Protein AF-A0A9P4NTM2-F1 (afdb_monomer)

Mean predicted aligned error: 14.87 Å

Nearest PDB structures (foldseek):
  6nun-assembly1_A  TM=5.085E-01  e=3.520E+00  Bifidobacterium adolescentis
  3nja-assembly1_B  TM=4.496E-01  e=4.981E+00  Chromobacterium violaceum ATCC 12472
  7zhw-assembly1_B  TM=3.604E-01  e=8.882E+00  Leishmania donovani

Structure (mmCIF, N/CA/C/O backbone):
data_AF-A0A9P4NTM2-F1
#
_entry.id   AF-A0A9P4NTM2-F1
#
loop_
_atom_site.group_PDB
_atom_site.id
_atom_site.type_symbol
_atom_site.label_atom_id
_atom_site.label_alt_id
_atom_site.label_comp_id
_atom_site.label_asym_id
_atom_site.label_entity_id
_atom_site.label_seq_id
_atom_site.pdbx_PDB_ins_code
_atom_site.Cartn_x
_atom_site.Cartn_y
_atom_site.Cartn_z
_atom_site.occupancy
_atom_site.B_iso_or_equiv
_atom_site.auth_seq_id
_atom_site.auth_comp_id
_atom_site.auth_asym_id
_atom_site.auth_atom_id
_atom_site.pdbx_PDB_model_num
ATOM 1 N N . MET A 1 1 ? -12.831 -21.452 -68.556 1.00 37.12 1 MET A N 1
ATOM 2 C CA . MET A 1 1 ? -13.108 -20.058 -68.137 1.00 37.12 1 MET A CA 1
ATO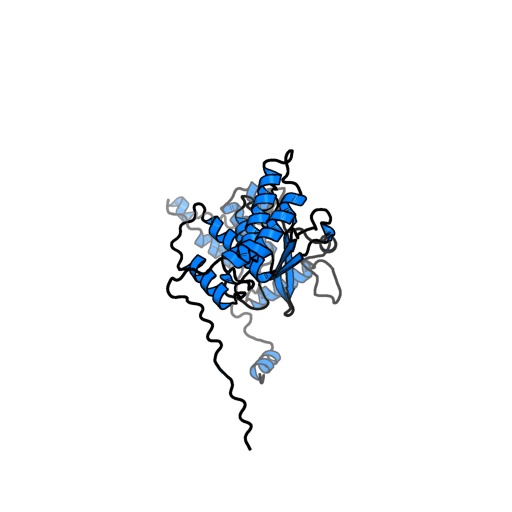M 3 C C . MET A 1 1 ? -13.396 -20.068 -66.639 1.00 37.12 1 MET A C 1
ATOM 5 O O . MET A 1 1 ? -14.519 -19.850 -66.214 1.00 37.12 1 MET A O 1
ATOM 9 N N . ASP A 1 2 ? -12.512 -20.632 -65.824 1.00 32.25 2 ASP A N 1
ATOM 10 C CA . ASP A 1 2 ? -11.169 -20.150 -65.443 1.00 32.25 2 ASP A CA 1
ATOM 11 C C . ASP A 1 2 ? -11.206 -18.846 -64.656 1.00 32.25 2 ASP A C 1
ATOM 13 O O . ASP A 1 2 ? -11.529 -17.784 -65.180 1.00 32.25 2 ASP A O 1
ATOM 17 N N . GLY A 1 3 ? -10.847 -18.976 -63.380 1.00 30.31 3 GLY A N 1
ATOM 18 C CA . GLY A 1 3 ? -10.701 -17.882 -62.431 1.00 30.31 3 GLY A CA 1
ATOM 19 C C . GLY A 1 3 ? -10.439 -18.339 -60.994 1.00 30.31 3 GLY A C 1
ATOM 20 O O . GLY A 1 3 ? -10.794 -17.617 -60.069 1.00 30.31 3 GLY A O 1
ATOM 21 N N . GLN A 1 4 ? -9.843 -19.521 -60.775 1.00 32.03 4 GLN A N 1
ATOM 22 C CA . GLN A 1 4 ? -9.215 -19.843 -59.491 1.00 32.03 4 GLN A CA 1
ATOM 23 C C . GLN A 1 4 ? -7.962 -18.969 -59.358 1.00 32.03 4 GLN A C 1
ATOM 25 O O . GLN A 1 4 ? -6.939 -19.236 -59.984 1.00 32.03 4 GLN A O 1
ATOM 30 N N . ARG A 1 5 ? -8.039 -17.900 -58.559 1.00 32.38 5 ARG A N 1
ATOM 31 C CA . ARG A 1 5 ? -6.838 -17.258 -58.018 1.00 32.38 5 ARG A CA 1
ATOM 32 C C . ARG A 1 5 ? -6.283 -18.186 -56.948 1.00 32.38 5 ARG A C 1
ATOM 34 O O . ARG A 1 5 ? -6.816 -18.238 -55.842 1.00 32.38 5 ARG A O 1
ATOM 41 N N . GLY A 1 6 ? -5.260 -18.947 -57.325 1.00 28.48 6 GLY A N 1
ATOM 42 C CA . GLY A 1 6 ? -4.394 -19.622 -56.375 1.00 28.48 6 GLY A CA 1
ATOM 43 C C . GLY A 1 6 ? -3.866 -18.601 -55.372 1.00 28.48 6 GLY A C 1
ATOM 44 O O . GLY A 1 6 ? -3.372 -17.540 -55.753 1.00 28.48 6 GLY A O 1
ATOM 45 N N . TYR A 1 7 ? -4.035 -18.914 -54.093 1.00 31.53 7 TYR A N 1
ATOM 46 C CA . TYR A 1 7 ? -3.114 -18.438 -53.078 1.00 31.53 7 TYR A CA 1
ATOM 47 C C . TYR A 1 7 ? -1.777 -19.097 -53.407 1.00 31.53 7 TYR A C 1
ATOM 49 O O . TYR A 1 7 ? -1.625 -20.305 -53.236 1.00 31.53 7 TYR A O 1
ATOM 57 N N . ASP A 1 8 ? -0.875 -18.315 -53.991 1.00 30.41 8 ASP A N 1
ATOM 58 C CA . ASP A 1 8 ? 0.522 -18.689 -54.149 1.00 30.41 8 ASP A CA 1
ATOM 59 C C . ASP A 1 8 ? 1.145 -18.595 -52.754 1.00 30.41 8 ASP A C 1
ATOM 61 O O . ASP A 1 8 ? 1.463 -17.516 -52.256 1.00 30.41 8 ASP A O 1
ATOM 65 N N . ASP A 1 9 ? 1.161 -19.732 -52.063 1.00 35.81 9 ASP A N 1
ATOM 66 C CA . ASP A 1 9 ? 1.718 -19.911 -50.723 1.00 35.81 9 ASP A CA 1
ATOM 67 C C . ASP A 1 9 ? 3.238 -20.122 -50.847 1.00 35.81 9 ASP A C 1
ATOM 69 O O . ASP A 1 9 ? 3.797 -21.137 -50.435 1.00 35.81 9 ASP A O 1
ATOM 73 N N . SER A 1 10 ? 3.904 -19.169 -51.507 1.00 34.50 10 SER A N 1
ATOM 74 C CA . SER A 1 10 ? 5.348 -19.165 -51.748 1.00 34.50 10 SER A CA 1
ATOM 75 C C . SER A 1 10 ? 6.014 -17.929 -51.137 1.00 34.50 10 SER A C 1
ATOM 77 O O . SER A 1 10 ? 6.814 -17.274 -51.787 1.00 34.50 10 SER A O 1
ATOM 79 N N . ASP A 1 11 ? 5.681 -17.610 -49.889 1.00 35.09 11 ASP A N 1
ATOM 80 C CA . ASP A 1 11 ? 6.508 -16.745 -49.033 1.00 35.09 11 ASP A CA 1
ATOM 81 C C . ASP A 1 11 ? 6.843 -17.516 -47.745 1.00 35.09 11 ASP A C 1
ATOM 83 O O . ASP A 1 11 ? 6.659 -17.058 -46.614 1.00 35.09 11 ASP A O 1
ATOM 87 N N . SER A 1 12 ? 7.349 -18.742 -47.909 1.00 37.62 12 SER A N 1
ATOM 88 C CA . SER A 1 12 ? 8.153 -19.393 -46.878 1.00 37.62 12 SER A CA 1
ATOM 89 C C . SER A 1 12 ? 9.555 -18.769 -46.873 1.00 37.62 12 SER A C 1
ATOM 91 O O . SER A 1 12 ? 10.541 -19.436 -47.173 1.00 37.62 12 SER A O 1
ATOM 93 N N . ASP A 1 13 ? 9.646 -17.484 -46.524 1.00 41.94 13 ASP A N 1
ATOM 94 C CA . ASP A 1 13 ? 10.912 -16.789 -46.253 1.00 41.94 13 ASP A CA 1
ATOM 95 C C . ASP A 1 13 ? 11.417 -17.176 -44.853 1.00 41.94 13 ASP A C 1
ATOM 97 O O . ASP A 1 13 ? 11.592 -16.352 -43.943 1.00 41.94 13 ASP A O 1
ATOM 101 N N . THR A 1 14 ? 11.644 -18.471 -44.652 1.00 41.69 14 THR A N 1
ATOM 102 C CA . THR A 1 14 ? 12.729 -18.904 -43.782 1.00 41.69 14 THR A CA 1
ATOM 103 C C . THR A 1 14 ? 14.012 -18.687 -44.572 1.00 41.69 14 THR A C 1
ATOM 105 O O . THR A 1 14 ? 14.518 -19.614 -45.195 1.00 41.69 14 THR A O 1
ATOM 108 N N . ASP A 1 15 ? 14.528 -17.453 -44.534 1.00 44.59 15 ASP A N 1
ATOM 109 C CA . ASP A 1 15 ? 15.931 -17.130 -44.838 1.00 44.59 15 ASP A CA 1
ATOM 110 C C . ASP A 1 15 ? 16.829 -17.776 -43.755 1.00 44.59 15 ASP A C 1
ATOM 112 O O . ASP A 1 15 ? 17.535 -17.103 -43.000 1.00 44.59 15 ASP A O 1
ATOM 116 N N . GLU A 1 16 ? 16.718 -19.091 -43.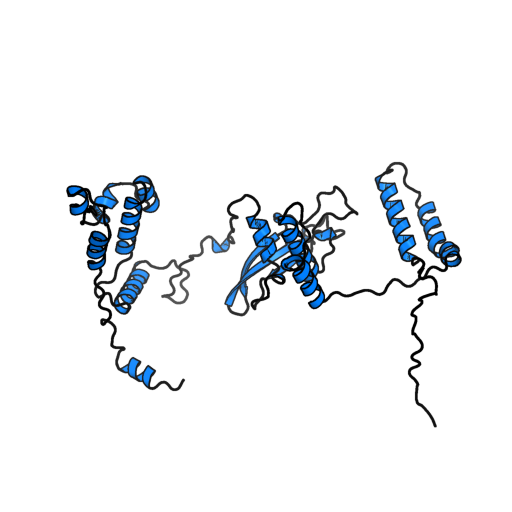586 1.00 43.44 16 GLU A N 1
ATOM 117 C CA . GLU A 1 16 ? 17.718 -19.912 -42.922 1.00 43.44 16 GLU A CA 1
ATOM 118 C C . GLU A 1 16 ? 18.721 -20.300 -44.008 1.00 43.44 16 GLU A C 1
ATOM 120 O O . GLU A 1 16 ? 18.702 -21.409 -44.533 1.00 43.44 16 GLU A O 1
ATOM 125 N N . ASP A 1 17 ? 19.568 -19.338 -44.390 1.00 44.34 17 ASP A N 1
ATOM 126 C CA . ASP A 1 17 ? 20.772 -19.631 -45.162 1.00 44.34 17 ASP A CA 1
ATOM 127 C C . ASP A 1 17 ? 21.596 -20.679 -44.391 1.00 44.34 17 ASP A C 1
ATOM 129 O O . ASP A 1 17 ? 21.759 -20.571 -43.169 1.00 44.34 17 ASP A O 1
ATOM 133 N N . GLU A 1 18 ? 22.118 -21.672 -45.117 1.00 47.62 18 GLU A N 1
ATOM 134 C CA . GLU A 1 18 ? 22.766 -22.918 -44.658 1.00 47.62 18 GLU A CA 1
ATOM 135 C C . GLU A 1 18 ? 23.964 -22.771 -43.683 1.00 47.62 18 GLU A C 1
ATOM 137 O O . GLU A 1 18 ? 24.541 -23.777 -43.286 1.00 47.62 18 GLU A O 1
ATOM 142 N N . ASP A 1 19 ? 24.288 -21.565 -43.204 1.00 50.28 19 ASP A N 1
ATOM 143 C CA . ASP A 1 19 ? 25.331 -21.289 -42.199 1.00 50.28 19 ASP A CA 1
ATOM 144 C C . ASP A 1 19 ? 24.844 -20.470 -40.976 1.00 50.28 19 ASP A C 1
ATOM 146 O O . ASP A 1 19 ? 25.643 -20.031 -40.144 1.00 50.28 19 ASP A O 1
ATOM 150 N N . GLY A 1 20 ? 23.533 -20.243 -40.814 1.00 56.50 20 GLY A N 1
ATOM 151 C CA . GLY A 1 20 ? 22.932 -19.708 -39.577 1.00 56.50 20 GLY A CA 1
ATOM 152 C C . GLY A 1 20 ? 23.310 -18.266 -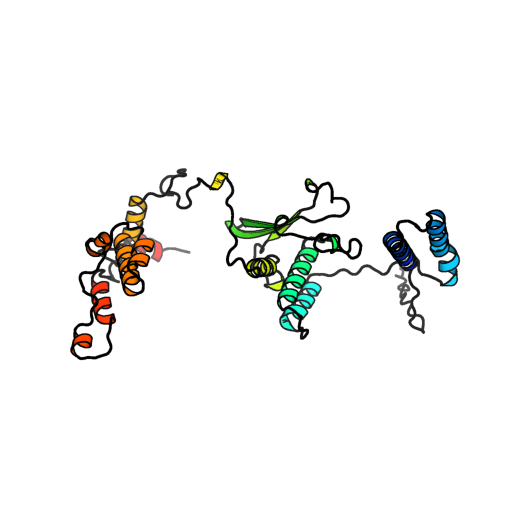39.189 1.00 56.50 20 GLY A C 1
ATOM 153 O O . GLY A 1 20 ? 22.894 -17.777 -38.130 1.00 56.50 20 GLY A O 1
ATOM 154 N N . TRP A 1 21 ? 24.082 -17.550 -40.013 1.00 60.38 21 TRP A N 1
ATOM 155 C CA . TRP A 1 21 ? 24.462 -16.160 -39.763 1.00 60.38 21 TRP A CA 1
ATOM 156 C C . TRP A 1 21 ? 23.504 -15.180 -40.444 1.00 60.38 21 TRP A C 1
ATOM 158 O O . TRP A 1 21 ? 23.556 -14.959 -41.647 1.00 60.38 21 TRP A O 1
ATOM 168 N N . ILE A 1 22 ? 22.664 -14.521 -39.640 1.00 68.94 22 ILE A N 1
ATOM 169 C CA . ILE A 1 22 ? 21.791 -13.437 -40.106 1.00 68.94 22 ILE A CA 1
ATOM 170 C C . ILE A 1 22 ? 22.504 -12.093 -39.870 1.00 68.94 22 ILE A C 1
ATOM 172 O O . ILE A 1 22 ? 22.664 -11.698 -38.703 1.00 68.94 22 ILE A O 1
ATOM 176 N N . PRO A 1 23 ? 22.902 -11.349 -40.922 1.00 75.75 23 PRO A N 1
ATOM 177 C CA . PRO A 1 23 ? 23.558 -10.056 -40.765 1.00 75.75 23 PRO A CA 1
ATOM 178 C C . PRO A 1 23 ? 22.656 -9.049 -40.025 1.00 75.75 23 PRO A C 1
ATOM 180 O O . PRO A 1 23 ? 21.424 -9.067 -40.157 1.00 75.75 23 PRO A O 1
ATOM 183 N N . PRO A 1 24 ? 23.233 -8.144 -39.211 1.00 84.44 24 PRO A N 1
ATOM 184 C CA . PRO A 1 24 ? 22.453 -7.152 -38.485 1.00 84.44 24 PRO A CA 1
ATOM 185 C C . PRO A 1 24 ? 21.720 -6.227 -39.461 1.00 84.44 24 PRO A C 1
ATOM 187 O O . PRO A 1 24 ? 22.272 -5.792 -40.467 1.00 84.44 24 PRO A O 1
ATOM 190 N N . CYS A 1 25 ? 20.474 -5.866 -39.141 1.00 90.25 25 CYS A N 1
ATOM 191 C CA . CYS A 1 25 ? 19.752 -4.890 -39.955 1.00 90.25 25 CYS A CA 1
ATOM 192 C C . CYS A 1 25 ? 20.422 -3.506 -39.890 1.00 90.25 25 CYS A C 1
ATOM 194 O O . CYS A 1 25 ? 21.018 -3.144 -38.870 1.00 90.25 25 CYS A O 1
ATOM 196 N N . VAL A 1 26 ? 20.255 -2.699 -40.943 1.00 92.31 26 VAL A N 1
ATOM 197 C CA . VAL A 1 26 ? 20.855 -1.350 -41.065 1.00 92.31 26 VAL A CA 1
ATOM 198 C C . VAL A 1 26 ? 20.594 -0.484 -39.830 1.00 92.31 26 VAL A C 1
ATOM 200 O O . VAL A 1 26 ? 21.470 0.212 -39.318 1.00 92.31 26 VAL A O 1
ATOM 203 N N . GLU A 1 27 ? 19.377 -0.570 -39.306 1.00 91.00 27 GLU A N 1
ATOM 204 C CA . GLU A 1 27 ? 18.923 0.194 -38.147 1.00 91.00 27 GLU A CA 1
ATOM 205 C C . GLU A 1 27 ? 19.597 -0.248 -36.843 1.00 91.00 27 GLU A C 1
ATOM 207 O O . GLU A 1 27 ? 19.802 0.572 -35.948 1.00 91.00 27 GLU A O 1
ATOM 212 N N . SER A 1 28 ? 19.981 -1.523 -36.733 1.00 90.25 28 SER A N 1
ATOM 213 C CA . SER A 1 28 ? 20.773 -2.015 -35.604 1.00 90.25 28 SER A CA 1
ATOM 214 C C . SER A 1 28 ? 22.148 -1.360 -35.606 1.00 90.25 28 SER A C 1
ATOM 216 O O . SER A 1 28 ? 22.546 -0.792 -34.592 1.00 90.25 28 SER A O 1
ATOM 218 N N . VAL A 1 29 ? 22.840 -1.363 -36.749 1.00 92.62 29 VAL A N 1
ATOM 219 C CA . VAL A 1 29 ? 24.167 -0.742 -36.886 1.00 92.62 29 VAL A CA 1
ATOM 220 C C . VAL A 1 29 ? 24.092 0.764 -36.629 1.00 92.62 29 VAL A C 1
ATOM 222 O O . VAL A 1 29 ? 24.888 1.303 -35.859 1.00 92.62 29 VAL A O 1
ATOM 225 N N . ARG A 1 30 ? 23.064 1.440 -37.159 1.00 93.56 30 ARG A N 1
ATOM 226 C CA . ARG A 1 30 ? 22.807 2.854 -36.849 1.00 93.56 30 ARG A CA 1
ATOM 227 C C . ARG A 1 30 ? 22.588 3.099 -35.355 1.00 93.56 30 ARG A C 1
ATOM 229 O O . ARG A 1 30 ? 23.083 4.089 -34.822 1.00 93.56 30 ARG A O 1
ATOM 236 N N . ASN A 1 31 ? 21.861 2.226 -34.661 1.00 91.06 31 ASN A N 1
ATOM 237 C CA . ASN A 1 31 ? 21.670 2.357 -33.217 1.00 91.06 31 ASN A CA 1
ATOM 238 C C . ASN A 1 31 ? 22.980 2.190 -32.441 1.00 91.06 31 ASN A C 1
ATOM 240 O O . ASN A 1 31 ? 23.196 2.928 -31.482 1.00 91.06 31 ASN A O 1
ATOM 244 N N . TYR A 1 32 ? 23.866 1.280 -32.855 1.00 92.62 32 TYR A N 1
ATOM 245 C CA . TYR A 1 32 ? 25.207 1.183 -32.272 1.00 92.62 32 TYR A CA 1
ATOM 246 C C . TYR A 1 32 ? 26.009 2.466 -32.491 1.00 92.62 32 TYR A C 1
ATOM 248 O O . TYR A 1 32 ? 26.608 2.958 -31.537 1.00 92.62 32 TYR A O 1
ATOM 256 N N . TRP A 1 33 ? 25.946 3.057 -33.689 1.00 95.25 33 TRP A N 1
ATOM 257 C CA . TRP A 1 33 ? 26.572 4.352 -33.957 1.00 95.25 33 TRP A CA 1
ATOM 258 C C . TRP A 1 33 ? 26.034 5.455 -33.035 1.00 95.25 33 TRP A C 1
ATOM 260 O O . TRP A 1 33 ? 26.816 6.134 -32.378 1.00 95.25 33 TRP A O 1
ATOM 270 N N . ASN A 1 34 ? 24.711 5.570 -32.889 1.00 91.50 34 ASN A N 1
ATOM 271 C CA . ASN A 1 34 ? 24.088 6.544 -31.983 1.00 91.50 34 ASN A CA 1
ATOM 272 C C . ASN A 1 34 ? 24.479 6.321 -30.511 1.00 91.50 34 ASN A C 1
ATOM 274 O O . ASN A 1 34 ? 24.689 7.272 -29.756 1.00 91.50 34 ASN A O 1
ATOM 278 N N . ASN A 1 35 ? 24.558 5.060 -30.079 1.00 89.31 35 ASN A N 1
ATOM 279 C CA . ASN A 1 35 ? 24.971 4.720 -28.721 1.00 89.31 35 ASN A CA 1
ATOM 280 C C . ASN A 1 35 ? 26.440 5.080 -28.486 1.00 89.31 35 ASN A C 1
ATOM 282 O O . ASN A 1 35 ? 26.761 5.622 -27.427 1.00 89.31 35 ASN A O 1
ATOM 286 N N . PHE A 1 36 ? 27.305 4.814 -29.469 1.00 93.06 36 PHE A N 1
ATOM 287 C CA . PHE A 1 36 ? 28.718 5.171 -29.435 1.00 93.06 36 PHE A CA 1
ATOM 288 C C . PHE A 1 36 ? 28.905 6.686 -29.370 1.00 93.06 36 PHE A C 1
ATOM 290 O O . PHE A 1 36 ? 29.547 7.165 -28.442 1.00 93.06 36 PHE A O 1
ATOM 297 N N . THR A 1 37 ? 28.299 7.455 -30.279 1.00 92.88 37 THR A N 1
ATOM 298 C CA . THR A 1 37 ? 28.436 8.922 -30.285 1.00 92.88 37 THR A CA 1
ATOM 299 C C . THR A 1 37 ? 27.869 9.544 -29.013 1.00 92.88 37 THR A C 1
ATOM 301 O O . THR A 1 37 ? 28.484 10.433 -28.428 1.00 92.88 37 THR A O 1
ATOM 304 N N . GLY A 1 38 ? 26.740 9.028 -28.518 1.00 87.44 38 GLY A N 1
ATOM 305 C CA . GLY A 1 38 ? 26.170 9.451 -27.243 1.00 87.44 38 GLY A CA 1
ATOM 306 C C . GLY A 1 38 ? 27.070 9.125 -26.047 1.00 87.44 38 GLY A C 1
ATOM 307 O O . GLY A 1 38 ? 27.163 9.926 -25.120 1.00 87.44 38 GLY A O 1
ATOM 308 N N . ALA A 1 39 ? 27.724 7.960 -26.036 1.00 86.94 39 ALA A N 1
ATOM 309 C CA . ALA A 1 39 ? 28.687 7.595 -24.997 1.00 86.94 39 ALA A CA 1
ATOM 310 C C . ALA A 1 39 ? 29.966 8.435 -25.076 1.00 86.94 39 ALA A C 1
ATOM 312 O O . ALA A 1 39 ? 30.421 8.918 -24.042 1.00 86.94 39 ALA A O 1
ATOM 313 N N . TRP A 1 40 ? 30.481 8.669 -26.284 1.00 91.88 40 TRP A N 1
ATOM 314 C CA . TRP A 1 40 ? 31.634 9.527 -26.534 1.00 91.88 40 TRP A CA 1
ATOM 315 C C . TRP A 1 40 ? 31.400 10.935 -26.000 1.00 91.88 40 TRP A C 1
ATOM 317 O O . TRP A 1 40 ? 32.205 11.429 -25.223 1.00 91.88 40 TRP A O 1
ATOM 327 N N . LEU A 1 41 ? 30.262 11.550 -26.337 1.00 89.75 41 LEU A N 1
ATOM 328 C CA . LEU A 1 41 ? 29.910 12.889 -25.863 1.00 89.75 41 LEU A CA 1
ATOM 329 C C . LEU A 1 41 ? 29.883 12.982 -24.329 1.00 89.75 41 LEU A C 1
ATOM 331 O O . LEU A 1 41 ? 30.269 14.001 -23.770 1.00 89.75 41 LEU A O 1
ATOM 335 N N . ARG A 1 42 ? 29.440 11.923 -23.638 1.00 85.75 42 ARG A N 1
ATOM 336 C CA . ARG A 1 42 ? 29.434 11.891 -22.166 1.00 85.75 42 ARG A CA 1
ATOM 337 C C . ARG A 1 42 ? 30.835 11.766 -21.568 1.00 85.75 42 ARG A C 1
ATOM 339 O O . ARG A 1 42 ? 31.060 12.302 -20.492 1.00 85.75 42 ARG A O 1
ATOM 346 N N . ALA A 1 43 ? 31.736 11.035 -22.222 1.00 88.75 43 ALA A N 1
ATOM 347 C CA . ALA A 1 43 ? 33.105 10.832 -21.747 1.00 88.75 43 ALA A CA 1
ATOM 348 C C . ALA A 1 43 ? 34.043 11.996 -22.117 1.00 88.75 43 ALA A C 1
ATOM 350 O O . ALA A 1 43 ? 34.963 12.302 -21.366 1.00 88.75 43 ALA A O 1
ATOM 351 N N . TYR A 1 44 ? 33.791 12.650 -23.252 1.00 91.88 44 TYR A N 1
ATOM 352 C CA . TYR A 1 44 ? 34.642 13.678 -23.852 1.00 91.88 44 TYR A CA 1
ATOM 353 C C . TYR A 1 44 ? 33.806 14.904 -24.239 1.00 91.88 44 TYR A C 1
ATOM 355 O O . TYR A 1 44 ? 33.713 15.265 -25.412 1.00 91.88 44 TYR A O 1
ATOM 363 N N . ALA A 1 45 ? 33.168 15.531 -23.248 1.00 86.25 45 ALA A N 1
ATOM 364 C CA . ALA A 1 45 ? 32.278 16.675 -23.468 1.00 86.25 45 ALA A CA 1
ATOM 365 C C . ALA A 1 45 ? 32.981 17.855 -24.167 1.00 86.25 45 ALA A C 1
ATOM 367 O O . ALA A 1 45 ? 32.370 18.516 -25.003 1.00 86.25 45 ALA A O 1
ATOM 368 N N . ASP A 1 46 ? 34.274 18.050 -23.889 1.00 92.62 46 ASP A N 1
ATOM 369 C CA . ASP A 1 46 ? 35.094 19.122 -24.469 1.00 92.62 46 ASP A CA 1
ATOM 370 C C . ASP A 1 46 ? 35.638 18.788 -25.869 1.00 92.62 46 ASP A C 1
ATOM 372 O O . ASP A 1 46 ? 36.205 19.648 -26.540 1.00 92.62 46 ASP A O 1
ATOM 376 N N . ASN A 1 47 ? 35.472 17.544 -26.332 1.00 92.75 47 ASN A N 1
ATOM 377 C CA . ASN A 1 47 ? 35.908 17.100 -27.656 1.00 92.75 47 ASN A CA 1
ATOM 378 C C . ASN A 1 47 ? 34.852 16.200 -28.331 1.00 92.75 47 ASN A C 1
ATOM 380 O O . ASN A 1 47 ? 35.065 14.992 -28.524 1.00 92.75 47 ASN A O 1
ATOM 384 N N . PRO A 1 48 ? 33.676 16.760 -28.666 1.00 92.38 48 PRO A N 1
ATOM 385 C CA . PRO A 1 48 ? 32.608 16.006 -29.297 1.00 92.38 48 PRO A CA 1
ATOM 386 C C . PRO A 1 48 ? 32.966 15.636 -30.741 1.00 92.38 48 PRO A C 1
ATOM 388 O O . PRO A 1 48 ? 33.559 16.418 -31.483 1.00 92.38 48 PRO A O 1
ATOM 391 N N . ILE A 1 49 ? 32.523 14.457 -31.186 1.00 93.62 49 ILE A N 1
ATOM 392 C CA . ILE A 1 49 ? 32.584 14.087 -32.607 1.00 93.62 49 ILE A CA 1
ATOM 393 C C . ILE A 1 49 ? 31.732 15.087 -33.390 1.00 93.62 49 ILE A C 1
ATOM 395 O O . ILE A 1 49 ? 30.542 15.239 -33.102 1.00 93.62 49 ILE A O 1
ATOM 399 N N . SER A 1 50 ? 32.318 15.747 -34.390 1.00 94.75 50 SER A N 1
ATOM 400 C CA . SER A 1 50 ? 31.618 16.773 -35.165 1.00 94.75 50 SER A CA 1
ATOM 401 C C . SER A 1 50 ? 30.370 16.216 -35.857 1.00 94.75 50 SER A C 1
ATOM 403 O O . SER A 1 50 ? 30.346 15.074 -36.326 1.00 94.75 50 SER A O 1
ATOM 405 N N . GLU A 1 51 ? 29.323 17.035 -35.966 1.00 93.06 51 GLU A N 1
ATOM 406 C CA . GLU A 1 51 ? 28.061 16.638 -36.607 1.00 93.06 51 GLU A CA 1
ATOM 407 C C . GLU A 1 51 ? 28.274 16.172 -38.057 1.00 93.06 51 GLU A C 1
ATOM 409 O O . GLU A 1 51 ? 27.639 15.222 -38.519 1.00 93.06 51 GLU A O 1
ATOM 414 N N . HIS A 1 52 ? 29.229 16.788 -38.759 1.00 95.50 52 HIS A N 1
ATOM 415 C CA . HIS A 1 52 ? 29.606 16.389 -40.110 1.00 95.50 52 HIS A CA 1
ATOM 416 C C . HIS A 1 52 ? 30.085 14.930 -40.168 1.00 95.50 52 HIS A C 1
ATOM 418 O O . HIS A 1 52 ? 29.615 14.170 -41.015 1.00 95.50 52 HIS A O 1
ATOM 424 N N . ILE A 1 53 ? 30.958 14.514 -39.242 1.00 94.88 53 ILE A N 1
ATOM 425 C CA . ILE A 1 53 ? 31.434 13.125 -39.149 1.00 94.88 53 ILE A CA 1
ATOM 426 C C . ILE A 1 53 ? 30.279 12.197 -38.768 1.00 94.88 53 ILE A C 1
ATOM 428 O O . ILE A 1 53 ? 30.096 11.160 -39.403 1.00 94.88 53 ILE A O 1
ATOM 432 N N . GLN A 1 54 ? 29.448 12.588 -37.796 1.00 94.44 54 GLN A N 1
ATOM 433 C CA . GLN A 1 54 ? 28.272 11.803 -37.401 1.00 94.44 54 GLN A CA 1
ATOM 434 C C . GLN A 1 54 ? 27.336 11.515 -38.574 1.00 94.44 54 GLN A C 1
ATOM 436 O O . GLN A 1 54 ? 26.884 10.376 -38.751 1.00 94.44 54 GLN A O 1
ATOM 441 N N . ARG A 1 55 ? 27.078 12.532 -39.401 1.00 95.25 55 ARG A N 1
ATOM 442 C CA . ARG A 1 55 ? 26.256 12.415 -40.603 1.00 95.25 55 ARG A CA 1
ATOM 443 C C . ARG A 1 55 ? 26.947 11.593 -41.686 1.00 95.25 55 ARG A C 1
ATOM 445 O O . ARG A 1 55 ? 26.286 10.751 -42.284 1.00 95.25 55 ARG A O 1
ATOM 452 N N . SER A 1 56 ? 28.245 11.796 -41.906 1.00 96.88 56 SER A N 1
ATOM 453 C CA . SER A 1 56 ? 29.027 11.042 -42.892 1.00 96.88 56 SER A CA 1
ATOM 454 C C . SER A 1 56 ? 29.015 9.539 -42.593 1.00 96.88 56 SER A C 1
ATOM 456 O O . SER A 1 56 ? 28.613 8.747 -43.442 1.00 96.88 56 SER A O 1
ATOM 458 N N . VAL A 1 57 ? 29.301 9.143 -41.347 1.00 96.50 57 VAL A N 1
ATOM 459 C CA . VAL A 1 57 ? 29.238 7.736 -40.909 1.00 96.50 57 VAL A CA 1
ATOM 460 C C . VAL A 1 57 ? 27.817 7.183 -41.025 1.00 96.50 57 VAL A C 1
ATOM 462 O O . VAL A 1 57 ? 27.624 6.052 -41.460 1.00 96.50 57 VAL A O 1
ATOM 465 N N . THR A 1 58 ? 26.794 7.986 -40.717 1.00 95.56 58 THR A N 1
ATOM 466 C CA . THR A 1 58 ? 25.397 7.571 -40.923 1.00 95.56 58 THR A CA 1
ATOM 467 C C . THR A 1 58 ? 25.115 7.269 -42.398 1.00 95.56 58 THR A C 1
ATOM 469 O O . THR A 1 58 ? 24.512 6.243 -42.698 1.00 95.56 58 THR A O 1
ATOM 472 N N . GLN A 1 59 ? 25.564 8.120 -43.326 1.00 96.44 59 GLN A N 1
ATOM 473 C CA . GLN A 1 59 ? 25.401 7.875 -44.764 1.00 96.44 59 GLN A CA 1
ATOM 474 C C . GLN A 1 59 ? 26.199 6.653 -45.230 1.00 96.44 59 GLN A C 1
ATOM 476 O O . GLN A 1 59 ? 25.683 5.862 -46.016 1.00 96.44 59 GLN A O 1
ATOM 481 N N . PHE A 1 60 ? 27.402 6.442 -44.689 1.00 96.44 60 PHE A N 1
ATOM 482 C CA . PHE A 1 60 ? 28.192 5.238 -44.944 1.00 96.44 60 PHE A CA 1
ATOM 483 C C . PHE A 1 60 ? 27.442 3.956 -44.534 1.00 96.44 60 PHE A C 1
ATOM 485 O O . PHE A 1 60 ? 27.393 2.999 -45.305 1.00 96.44 60 PHE A O 1
ATOM 492 N N . ILE A 1 61 ? 26.781 3.970 -43.368 1.00 95.50 61 ILE A N 1
ATOM 493 C CA . ILE A 1 61 ? 25.960 2.855 -42.864 1.00 95.50 61 ILE A CA 1
ATOM 494 C C . ILE A 1 61 ? 24.775 2.554 -43.795 1.00 95.50 61 ILE A C 1
ATOM 496 O O . ILE A 1 61 ? 24.478 1.387 -44.043 1.00 95.50 61 ILE A O 1
ATOM 500 N N . TYR A 1 62 ? 24.082 3.579 -44.310 1.00 94.88 62 TYR A N 1
ATOM 501 C CA . TYR A 1 62 ? 22.937 3.378 -45.213 1.00 94.88 62 TYR A CA 1
ATOM 502 C C . TYR A 1 62 ? 23.329 3.043 -46.656 1.00 94.88 62 TYR A C 1
ATOM 504 O O . TYR A 1 62 ? 22.529 2.422 -47.362 1.00 94.88 62 TYR A O 1
ATOM 512 N N . GLY A 1 63 ? 24.511 3.467 -47.100 1.00 94.19 63 GLY A N 1
ATOM 513 C CA . GLY A 1 63 ? 25.025 3.244 -48.448 1.00 94.19 63 GLY A CA 1
ATOM 514 C C . GLY A 1 63 ? 26.017 2.077 -48.490 1.00 94.19 63 GLY A C 1
ATOM 515 O O . GLY A 1 63 ? 25.565 0.938 -48.359 1.00 94.19 63 GLY A O 1
ATOM 516 N N . PRO A 1 64 ? 27.333 2.342 -48.638 1.00 95.62 64 PRO A N 1
ATOM 517 C CA . PRO A 1 64 ? 28.343 1.317 -48.911 1.00 95.62 64 PRO A CA 1
ATOM 518 C C . PRO A 1 64 ? 28.315 0.119 -47.959 1.00 95.62 64 PRO A C 1
ATOM 520 O O . PRO A 1 64 ? 28.298 -1.017 -48.417 1.00 95.62 64 PRO A O 1
ATOM 523 N N . LEU A 1 65 ? 28.231 0.357 -46.645 1.00 93.50 65 LEU A N 1
ATOM 524 C CA . LEU A 1 65 ? 28.292 -0.719 -45.652 1.00 93.50 65 LEU A CA 1
ATOM 525 C C . LEU A 1 65 ? 27.086 -1.661 -45.734 1.00 93.50 65 LEU A C 1
ATOM 527 O O . LEU A 1 65 ? 27.216 -2.870 -45.552 1.00 93.50 65 LEU A O 1
ATOM 531 N N . LYS A 1 66 ? 25.897 -1.105 -46.005 1.00 93.25 66 LYS A N 1
ATOM 532 C CA . LYS A 1 66 ? 24.679 -1.896 -46.215 1.00 93.25 66 LYS A CA 1
ATOM 533 C C . LYS A 1 66 ? 24.850 -2.837 -47.400 1.00 93.25 66 LYS A C 1
ATOM 535 O O . LYS A 1 66 ? 24.437 -3.989 -47.300 1.00 93.25 66 LYS A O 1
ATOM 540 N N . ASP A 1 67 ? 25.396 -2.327 -48.499 1.00 92.38 67 ASP A N 1
ATOM 541 C CA . ASP A 1 67 ? 25.503 -3.065 -49.754 1.00 92.38 67 ASP A CA 1
ATOM 542 C C . ASP A 1 67 ? 26.600 -4.140 -49.666 1.00 92.38 67 ASP A C 1
ATOM 544 O O . ASP A 1 67 ? 26.372 -5.276 -50.074 1.00 92.38 67 ASP A O 1
ATOM 548 N N . GLU A 1 68 ? 27.738 -3.821 -49.040 1.00 92.94 68 GLU A N 1
ATOM 549 C CA . GLU A 1 68 ? 28.856 -4.746 -48.812 1.00 92.94 68 GLU A CA 1
ATOM 550 C C . GLU A 1 68 ? 28.468 -5.929 -47.911 1.00 92.94 68 GLU A C 1
ATOM 552 O O . GLU A 1 68 ? 28.715 -7.083 -48.254 1.00 92.94 68 GLU A O 1
ATOM 557 N N . LEU A 1 69 ? 27.805 -5.658 -46.780 1.00 90.56 69 LEU A N 1
ATOM 558 C CA . LEU A 1 69 ? 27.407 -6.687 -45.810 1.00 90.56 69 LEU A CA 1
ATOM 559 C C . LEU A 1 69 ? 26.018 -7.284 -46.081 1.00 90.56 69 LEU A C 1
ATOM 561 O O . LEU A 1 69 ? 25.504 -8.029 -45.246 1.00 90.56 69 LEU A O 1
ATOM 565 N N . LYS A 1 70 ? 25.385 -6.920 -47.206 1.00 89.94 70 LYS A N 1
ATOM 566 C CA . LYS A 1 70 ? 24.022 -7.339 -47.582 1.00 89.94 70 LYS A CA 1
ATOM 567 C C . LYS A 1 70 ? 23.015 -7.171 -46.433 1.00 89.94 70 LYS A C 1
ATOM 569 O O . LYS A 1 70 ? 22.185 -8.037 -46.166 1.00 89.94 70 LYS A O 1
ATOM 574 N N . MET A 1 71 ? 23.095 -6.048 -45.716 1.00 90.06 71 MET A N 1
ATOM 575 C CA . MET A 1 71 ? 22.317 -5.858 -44.492 1.00 90.06 71 MET A CA 1
ATOM 576 C C . MET A 1 71 ? 20.819 -5.706 -44.796 1.00 90.06 71 MET A C 1
ATOM 578 O O . MET A 1 71 ? 20.432 -4.844 -45.598 1.00 90.06 71 MET A O 1
ATOM 582 N N . PRO A 1 72 ? 19.936 -6.434 -44.092 1.00 88.69 72 PRO A N 1
ATOM 583 C CA . PRO A 1 72 ? 18.504 -6.296 -44.293 1.00 88.69 72 PRO A CA 1
ATOM 584 C C . PRO A 1 72 ? 18.015 -4.911 -43.847 1.00 88.69 72 PRO A C 1
ATOM 586 O O . PRO A 1 72 ? 18.416 -4.371 -42.810 1.00 88.69 72 PRO A O 1
ATOM 589 N N . LYS A 1 73 ? 17.088 -4.332 -44.619 1.00 84.44 73 LYS A N 1
ATOM 590 C CA . LYS A 1 73 ? 16.376 -3.094 -44.242 1.00 84.44 73 LYS A CA 1
ATOM 591 C C . LYS A 1 73 ? 15.245 -3.363 -43.246 1.00 84.44 73 LYS A C 1
ATOM 593 O O . LYS A 1 73 ? 14.885 -2.484 -42.463 1.00 84.44 73 LYS A O 1
ATOM 598 N N . ARG A 1 74 ? 14.675 -4.574 -43.281 1.00 83.06 74 ARG A N 1
ATOM 599 C CA . ARG A 1 74 ? 13.556 -4.971 -42.423 1.00 83.06 74 ARG A CA 1
ATOM 600 C C . ARG A 1 74 ? 14.016 -5.148 -40.975 1.00 83.06 74 ARG A C 1
ATOM 602 O O . ARG A 1 74 ? 15.017 -5.803 -40.696 1.00 83.06 74 ARG A O 1
ATOM 609 N N . LYS A 1 75 ? 13.271 -4.553 -40.041 1.00 79.19 75 LYS A N 1
ATOM 610 C CA . LYS A 1 75 ? 13.438 -4.808 -38.603 1.00 79.19 75 LYS A CA 1
ATOM 611 C C . LYS A 1 75 ? 12.840 -6.176 -38.273 1.00 79.19 75 LYS A C 1
ATOM 613 O O . LYS A 1 75 ? 11.902 -6.614 -38.932 1.00 79.19 75 LYS A O 1
ATOM 618 N N . ARG A 1 76 ? 13.341 -6.819 -37.214 1.00 79.44 76 ARG A N 1
ATOM 619 C CA . ARG A 1 76 ? 12.719 -8.039 -36.675 1.00 79.44 76 ARG A CA 1
ATOM 620 C C . ARG A 1 76 ? 11.244 -7.784 -36.358 1.00 79.44 76 ARG A C 1
ATOM 622 O O . ARG A 1 76 ? 10.904 -6.726 -35.819 1.00 79.44 76 ARG A O 1
ATOM 629 N N . ALA A 1 77 ? 10.402 -8.773 -36.653 1.00 81.94 77 ALA A N 1
ATOM 630 C CA . ALA A 1 77 ? 8.982 -8.721 -36.342 1.00 81.94 77 ALA A CA 1
ATOM 631 C C . ALA A 1 77 ? 8.761 -8.444 -34.846 1.00 81.94 77 ALA A C 1
ATOM 633 O O . ALA A 1 77 ? 9.464 -8.970 -33.973 1.00 81.94 77 ALA A O 1
ATOM 634 N N . ARG A 1 78 ? 7.786 -7.581 -34.545 1.00 85.50 78 ARG A N 1
ATOM 635 C CA . ARG A 1 78 ? 7.428 -7.260 -33.164 1.00 85.50 78 ARG A CA 1
ATOM 636 C C . ARG A 1 78 ? 6.798 -8.493 -32.517 1.00 85.50 78 ARG A C 1
ATOM 638 O O . ARG A 1 78 ? 5.927 -9.126 -33.097 1.00 85.50 78 ARG A O 1
ATOM 645 N N . ARG A 1 79 ? 7.221 -8.799 -31.291 1.00 89.25 79 ARG A N 1
ATOM 646 C CA . ARG A 1 79 ? 6.611 -9.835 -30.452 1.00 89.25 79 ARG A CA 1
ATOM 647 C C . ARG A 1 79 ? 5.659 -9.183 -29.456 1.00 89.25 79 ARG A C 1
ATOM 649 O O . ARG A 1 79 ? 5.963 -8.105 -28.943 1.00 89.25 79 ARG A O 1
ATOM 656 N N . TYR A 1 80 ? 4.545 -9.849 -29.180 1.00 88.12 80 TYR A N 1
ATOM 657 C CA . TYR A 1 80 ? 3.502 -9.363 -28.282 1.00 88.12 80 TYR A CA 1
ATOM 658 C C . TYR A 1 80 ? 3.321 -10.356 -27.140 1.00 88.12 80 TYR A C 1
ATOM 660 O O . TYR A 1 80 ? 3.033 -11.528 -27.372 1.00 88.12 80 TYR A O 1
ATOM 668 N N . ALA A 1 81 ? 3.523 -9.887 -25.910 1.00 90.12 81 ALA A N 1
ATOM 669 C CA . ALA A 1 81 ? 3.223 -10.665 -24.718 1.00 90.12 81 ALA A CA 1
ATOM 670 C C . ALA A 1 81 ? 1.734 -10.536 -24.376 1.00 90.12 81 ALA A C 1
ATOM 672 O O . ALA A 1 81 ? 1.140 -9.472 -24.547 1.00 90.12 81 ALA A O 1
ATOM 673 N N . ASN A 1 82 ? 1.142 -11.613 -23.868 1.00 90.38 82 ASN A N 1
ATOM 674 C CA . ASN A 1 82 ? -0.246 -11.660 -23.426 1.00 90.38 82 ASN A CA 1
ATOM 675 C C . ASN A 1 82 ? -0.357 -12.188 -21.982 1.00 90.38 82 ASN A C 1
ATOM 677 O O . ASN A 1 82 ? 0.640 -12.437 -21.297 1.00 90.38 82 ASN A O 1
ATOM 681 N N . ARG A 1 83 ? -1.595 -12.382 -21.512 1.00 91.62 83 ARG A N 1
ATOM 682 C CA . ARG A 1 83 ? -1.891 -12.872 -20.157 1.00 91.62 83 ARG A CA 1
ATOM 683 C C . ARG A 1 83 ? -1.233 -14.220 -19.833 1.00 91.62 83 ARG A C 1
ATOM 685 O O . ARG A 1 83 ? -0.806 -14.413 -18.696 1.00 91.62 83 ARG A O 1
ATOM 692 N N . ASN A 1 84 ? -1.124 -15.136 -20.796 1.00 94.31 84 ASN A N 1
ATOM 693 C CA . ASN A 1 84 ? -0.490 -16.439 -20.571 1.00 94.31 84 ASN A CA 1
ATOM 694 C C . ASN A 1 84 ? 1.011 -16.271 -20.330 1.00 94.31 84 ASN A C 1
ATOM 696 O O . ASN A 1 84 ? 1.561 -16.903 -19.432 1.00 94.31 84 ASN A O 1
ATOM 700 N N . ASN A 1 85 ? 1.669 -15.359 -21.053 1.00 95.06 85 ASN A N 1
ATOM 701 C CA . ASN A 1 85 ? 3.075 -15.049 -20.796 1.00 95.06 85 ASN A CA 1
ATOM 702 C C . ASN A 1 85 ? 3.273 -14.481 -19.384 1.00 95.06 85 ASN A C 1
ATOM 704 O O . ASN A 1 85 ? 4.182 -14.920 -18.685 1.00 95.06 85 ASN A O 1
ATOM 708 N N . LEU A 1 86 ? 2.391 -13.577 -18.934 1.00 93.75 86 LEU A N 1
ATOM 709 C CA . LEU A 1 86 ? 2.433 -13.053 -17.564 1.00 93.75 86 LEU A CA 1
ATOM 710 C C . LEU A 1 86 ? 2.255 -14.167 -16.521 1.00 93.75 86 LEU A C 1
ATOM 712 O O . LEU A 1 86 ? 2.969 -14.189 -15.522 1.00 93.75 86 LEU A O 1
ATOM 716 N N . TYR A 1 87 ? 1.345 -15.117 -16.762 1.00 94.44 87 TYR A N 1
ATOM 717 C CA . TYR A 1 87 ? 1.183 -16.296 -15.907 1.00 94.44 87 TYR A CA 1
ATOM 718 C C . TYR A 1 87 ? 2.451 -17.156 -15.852 1.00 94.44 87 TYR A C 1
ATOM 720 O O . TYR A 1 87 ? 2.866 -17.552 -14.765 1.00 94.44 87 TYR A O 1
ATOM 728 N N . HIS A 1 88 ? 3.088 -17.435 -16.991 1.00 95.38 88 HIS A N 1
ATOM 729 C CA . HIS A 1 88 ? 4.321 -18.224 -17.012 1.00 95.38 88 HIS A CA 1
ATOM 730 C C . HIS A 1 88 ? 5.461 -17.523 -16.266 1.00 95.38 88 HIS A C 1
ATOM 732 O O . HIS A 1 88 ? 6.158 -18.178 -15.495 1.00 95.38 88 HIS A O 1
ATOM 738 N N . PHE A 1 89 ? 5.593 -16.202 -16.421 1.00 94.19 89 PHE A N 1
ATOM 739 C CA . PHE A 1 89 ? 6.549 -15.398 -15.656 1.00 94.19 89 PHE A CA 1
ATOM 740 C C . PHE A 1 89 ? 6.258 -15.444 -14.154 1.00 94.19 89 PHE A C 1
ATOM 742 O O . PHE A 1 89 ? 7.162 -15.710 -13.368 1.00 94.19 89 PHE A O 1
ATOM 749 N N . ALA A 1 90 ? 4.994 -15.268 -13.757 1.00 93.81 90 ALA A N 1
ATOM 750 C CA . ALA A 1 90 ? 4.582 -15.374 -12.361 1.00 93.81 90 ALA A CA 1
ATOM 751 C C . ALA A 1 90 ? 4.897 -16.758 -11.780 1.00 93.81 90 ALA A C 1
ATOM 753 O O . ALA A 1 90 ? 5.458 -16.871 -10.694 1.00 93.81 90 ALA A O 1
ATOM 754 N N . ARG A 1 91 ? 4.542 -17.826 -12.505 1.00 94.62 91 ARG A N 1
ATOM 755 C CA . ARG A 1 91 ? 4.783 -19.210 -12.084 1.00 94.62 91 ARG A CA 1
ATOM 756 C C . ARG A 1 91 ? 6.273 -19.495 -11.956 1.00 94.62 91 ARG A C 1
ATOM 758 O O . ARG A 1 91 ? 6.651 -20.175 -11.008 1.00 94.62 91 ARG A O 1
ATOM 765 N N . GLN A 1 92 ? 7.095 -19.001 -12.882 1.00 94.50 92 GLN A N 1
ATOM 766 C CA . GLN A 1 92 ? 8.541 -19.107 -12.754 1.00 94.50 92 GLN A CA 1
ATOM 767 C C . GLN A 1 92 ? 8.968 -18.416 -11.459 1.00 94.50 92 GLN A C 1
ATOM 769 O O . GLN A 1 92 ? 9.315 -19.108 -10.509 1.00 94.50 92 GLN A O 1
ATOM 774 N N . LEU A 1 93 ? 8.794 -17.096 -11.369 1.00 91.44 93 LEU A N 1
ATOM 775 C CA . LEU A 1 93 ? 9.291 -16.269 -10.268 1.00 91.44 93 LEU A CA 1
ATOM 776 C C . LEU A 1 93 ? 8.845 -16.746 -8.874 1.00 91.44 93 LEU A C 1
ATOM 778 O O . LEU A 1 93 ? 9.629 -16.737 -7.927 1.00 91.44 93 LEU A O 1
ATOM 782 N N . TRP A 1 94 ? 7.580 -17.150 -8.734 1.00 89.94 94 TRP A N 1
ATOM 783 C CA . TRP A 1 94 ? 6.982 -17.439 -7.427 1.00 89.94 94 TRP A CA 1
ATOM 784 C C . TRP A 1 94 ? 6.952 -18.916 -7.044 1.00 89.94 94 TRP A C 1
ATOM 786 O O . TRP A 1 94 ? 6.830 -19.210 -5.859 1.00 89.94 94 TRP A O 1
ATOM 796 N N . LYS A 1 95 ? 7.015 -19.846 -8.005 1.00 90.19 95 LYS A N 1
ATOM 797 C CA . LYS A 1 95 ? 6.789 -21.276 -7.730 1.00 90.19 95 LYS A CA 1
ATOM 798 C C . LYS A 1 95 ? 7.927 -22.189 -8.169 1.00 90.19 95 LYS A C 1
ATOM 800 O O . LYS A 1 95 ? 8.154 -23.197 -7.510 1.00 90.19 95 LYS A O 1
ATOM 805 N N . VAL A 1 96 ? 8.564 -21.908 -9.302 1.00 92.62 96 VAL A N 1
ATOM 806 C CA . VAL A 1 96 ? 9.506 -22.851 -9.937 1.00 92.62 96 VAL A CA 1
ATOM 807 C C . VAL A 1 96 ? 10.948 -22.368 -9.854 1.00 92.62 96 VAL A C 1
ATOM 809 O O . VAL A 1 96 ? 11.867 -23.177 -9.927 1.00 92.62 96 VAL A O 1
ATOM 812 N N . ASP A 1 97 ? 11.154 -21.062 -9.717 1.00 91.00 97 ASP A N 1
ATOM 813 C CA . ASP A 1 97 ? 12.477 -20.473 -9.793 1.00 91.00 97 ASP A CA 1
ATOM 814 C C . ASP A 1 97 ? 13.327 -20.819 -8.570 1.00 91.00 97 ASP A C 1
ATOM 816 O O . ASP A 1 97 ? 13.006 -20.455 -7.435 1.00 91.00 97 ASP A O 1
ATOM 820 N N . TRP A 1 98 ? 14.424 -21.523 -8.840 1.00 88.94 98 TRP A N 1
ATOM 821 C CA . TRP A 1 98 ? 15.439 -21.917 -7.867 1.00 88.94 98 TRP A CA 1
ATOM 822 C C . TRP A 1 98 ? 16.466 -20.807 -7.629 1.00 88.94 98 TRP A C 1
ATOM 824 O O . TRP A 1 98 ? 17.296 -20.932 -6.734 1.00 88.94 98 TRP A O 1
ATOM 834 N N . PHE A 1 99 ? 16.433 -19.730 -8.422 1.00 89.12 99 PHE A N 1
ATOM 835 C CA . PHE A 1 99 ? 17.388 -18.638 -8.302 1.00 89.12 99 PHE A CA 1
ATOM 836 C C . PHE A 1 99 ?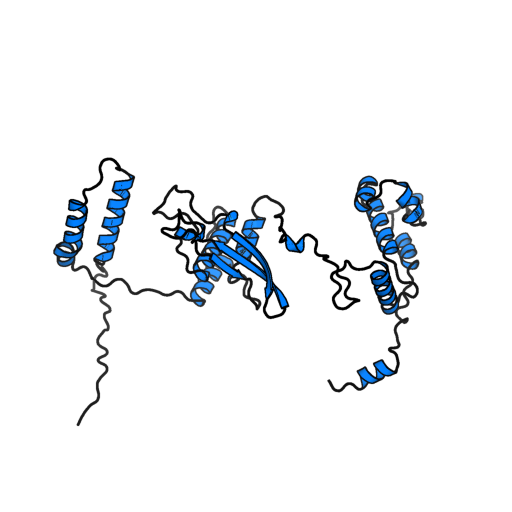 17.232 -17.890 -6.970 1.00 89.12 99 PHE A C 1
ATOM 838 O O . PHE A 1 99 ? 16.184 -17.302 -6.666 1.00 89.12 99 PHE A O 1
ATOM 845 N N . GLU A 1 100 ? 18.306 -17.878 -6.186 1.00 86.88 100 GLU A N 1
ATOM 846 C CA . GLU A 1 100 ? 18.385 -17.155 -4.924 1.00 86.88 100 GLU A CA 1
ATOM 847 C C . GLU A 1 100 ? 18.905 -15.735 -5.149 1.00 86.88 100 GLU A C 1
ATOM 849 O O . GLU A 1 100 ? 20.045 -15.501 -5.553 1.00 86.88 100 GLU A O 1
ATOM 854 N N . TYR A 1 101 ? 18.049 -14.760 -4.864 1.00 87.38 101 TYR A N 1
ATOM 855 C CA . TYR A 1 101 ? 18.430 -13.357 -4.893 1.00 87.38 101 TYR A CA 1
ATOM 856 C C . TYR A 1 101 ? 19.266 -13.015 -3.658 1.00 87.38 101 TYR A C 1
ATOM 858 O O . TYR A 1 101 ? 18.915 -13.407 -2.548 1.00 87.38 101 TYR A O 1
ATOM 866 N N . SER A 1 102 ? 20.292 -12.170 -3.819 1.00 91.25 102 SER A N 1
ATOM 867 C CA . SER A 1 102 ? 21.094 -11.667 -2.689 1.00 91.25 102 SER A CA 1
ATOM 868 C C . SER A 1 102 ? 20.252 -10.966 -1.614 1.00 91.25 102 SER A C 1
ATOM 870 O O . SER A 1 102 ? 20.641 -10.917 -0.453 1.00 91.25 102 SER A O 1
ATOM 872 N N . SER A 1 103 ? 19.093 -10.420 -1.998 1.00 88.81 103 SER A N 1
ATOM 873 C CA . SER A 1 103 ? 18.055 -9.957 -1.080 1.00 88.81 103 SER A CA 1
ATOM 874 C C . SER A 1 103 ? 16.708 -10.559 -1.490 1.00 88.81 103 SER A C 1
ATOM 876 O O . SER A 1 103 ? 16.277 -10.333 -2.625 1.00 88.81 103 SER A O 1
ATOM 878 N N . PRO A 1 104 ? 15.990 -11.260 -0.591 1.00 81.62 104 PRO A N 1
ATOM 879 C CA . PRO A 1 104 ? 14.661 -11.799 -0.892 1.00 81.62 104 PRO A CA 1
ATOM 880 C C . PRO A 1 104 ? 13.657 -10.732 -1.360 1.00 81.62 104 PRO A C 1
ATOM 882 O O . PRO A 1 104 ? 12.777 -11.015 -2.172 1.00 81.62 104 PRO A O 1
ATOM 885 N N . GLY A 1 105 ? 13.819 -9.483 -0.903 1.00 87.56 105 GLY A N 1
ATOM 886 C CA . GLY A 1 105 ? 12.975 -8.354 -1.303 1.00 87.56 105 GLY A CA 1
ATOM 887 C C . GLY A 1 105 ? 13.085 -7.989 -2.787 1.00 87.56 105 GLY A C 1
ATOM 888 O O . GLY A 1 105 ? 12.130 -7.452 -3.348 1.00 87.56 105 GLY A O 1
ATOM 889 N N . THR A 1 106 ? 14.195 -8.328 -3.453 1.00 90.31 106 THR A N 1
ATOM 890 C CA . THR A 1 106 ? 14.378 -8.069 -4.890 1.00 90.31 106 THR A CA 1
ATOM 891 C C . THR A 1 106 ? 13.303 -8.758 -5.722 1.00 90.31 106 THR A C 1
ATOM 893 O O . THR A 1 106 ? 12.742 -8.141 -6.618 1.00 90.31 106 THR A O 1
ATOM 896 N N . ARG A 1 107 ? 12.919 -9.989 -5.362 1.00 91.25 107 ARG A N 1
ATOM 897 C CA . ARG A 1 107 ? 11.860 -10.730 -6.060 1.00 91.25 107 ARG A CA 1
ATOM 898 C C . ARG A 1 107 ? 10.513 -9.992 -6.023 1.00 91.25 107 ARG A C 1
ATOM 900 O O . ARG A 1 107 ? 9.795 -9.949 -7.020 1.00 91.25 107 ARG A O 1
ATOM 907 N N . VAL A 1 108 ? 10.186 -9.374 -4.884 1.00 92.19 108 VAL A N 1
ATOM 908 C CA . VAL A 1 108 ? 8.965 -8.567 -4.705 1.00 92.19 108 VAL A CA 1
ATOM 909 C C . VAL A 1 108 ? 9.038 -7.281 -5.531 1.00 92.19 108 VAL A C 1
ATOM 911 O O . VAL A 1 108 ? 8.069 -6.937 -6.208 1.00 92.19 108 VAL A O 1
ATOM 914 N N . LEU A 1 109 ? 10.184 -6.594 -5.512 1.00 93.25 109 LEU A N 1
ATOM 915 C CA . LEU A 1 109 ? 10.422 -5.370 -6.286 1.00 93.25 109 LEU A CA 1
ATOM 916 C C . LEU A 1 109 ? 10.344 -5.621 -7.798 1.00 93.25 109 LEU A C 1
ATOM 918 O O . LEU A 1 109 ? 9.685 -4.860 -8.508 1.00 93.25 109 LEU A O 1
ATOM 922 N N . ASP A 1 110 ? 10.950 -6.705 -8.280 1.00 92.94 110 ASP A N 1
ATOM 923 C CA . ASP A 1 110 ? 10.918 -7.106 -9.688 1.00 92.94 110 ASP A CA 1
ATOM 924 C C . ASP A 1 110 ? 9.484 -7.394 -10.145 1.00 92.94 110 ASP A C 1
ATOM 926 O O . ASP A 1 110 ? 9.067 -6.964 -11.227 1.00 92.94 110 ASP A O 1
ATOM 930 N N . TRP A 1 111 ? 8.688 -8.072 -9.308 1.00 95.06 111 TRP A N 1
ATOM 931 C CA . TRP A 1 111 ? 7.285 -8.333 -9.621 1.00 95.06 111 TRP A CA 1
ATOM 932 C C . TRP A 1 111 ? 6.433 -7.061 -9.597 1.00 95.06 111 TRP A C 1
ATOM 934 O O . TRP A 1 111 ? 5.643 -6.846 -10.518 1.00 95.06 111 TRP A O 1
ATOM 944 N N . ALA A 1 112 ? 6.630 -6.184 -8.604 1.00 94.62 112 ALA A N 1
ATOM 945 C CA . ALA A 1 112 ? 5.969 -4.879 -8.537 1.00 94.62 112 ALA A CA 1
ATOM 946 C C . ALA A 1 112 ? 6.229 -4.057 -9.807 1.00 94.62 112 ALA A C 1
ATOM 948 O O . ALA A 1 112 ? 5.292 -3.574 -10.446 1.00 94.62 112 ALA A O 1
ATOM 949 N N . LEU A 1 113 ? 7.499 -3.959 -10.216 1.00 94.62 113 LEU A N 1
ATOM 950 C CA . LEU A 1 113 ? 7.907 -3.243 -11.420 1.00 94.62 113 LEU A CA 1
ATOM 951 C C . LEU A 1 113 ? 7.326 -3.881 -12.689 1.00 94.62 113 LEU A C 1
ATOM 953 O O . LEU A 1 113 ? 6.869 -3.166 -13.583 1.00 94.62 113 LEU A O 1
ATOM 957 N N . THR A 1 114 ? 7.301 -5.214 -12.760 1.00 95.25 114 THR A N 1
ATOM 958 C CA . THR A 1 114 ? 6.705 -5.952 -13.882 1.00 95.25 114 THR A CA 1
ATOM 959 C C . THR A 1 114 ? 5.221 -5.622 -14.026 1.00 95.25 114 THR A C 1
ATOM 961 O O . THR A 1 114 ? 4.790 -5.243 -15.115 1.00 95.25 114 THR A O 1
ATOM 964 N N . LEU A 1 115 ? 4.442 -5.699 -12.942 1.00 95.06 115 LEU A N 1
ATOM 965 C CA . LEU A 1 115 ? 3.014 -5.369 -12.970 1.00 95.06 115 LEU A CA 1
ATOM 966 C C . LEU A 1 115 ? 2.776 -3.897 -13.314 1.00 95.06 115 LEU A C 1
ATOM 968 O O . LEU A 1 115 ? 1.908 -3.602 -14.136 1.00 95.06 115 LEU A O 1
ATOM 972 N N . ALA A 1 116 ? 3.581 -2.982 -12.768 1.00 93.81 116 ALA A N 1
ATOM 973 C CA . ALA A 1 116 ? 3.486 -1.564 -13.094 1.00 93.81 116 ALA A CA 1
ATOM 974 C C . ALA A 1 116 ? 3.707 -1.309 -14.589 1.00 93.81 116 ALA A C 1
ATOM 976 O O . ALA A 1 116 ? 2.937 -0.574 -15.206 1.00 93.81 116 ALA A O 1
ATOM 977 N N . ILE A 1 117 ? 4.714 -1.937 -15.204 1.00 93.12 117 ILE A N 1
ATOM 978 C CA . ILE A 1 117 ? 4.983 -1.817 -16.643 1.00 93.12 117 ILE A CA 1
ATOM 979 C C . ILE A 1 117 ? 3.859 -2.449 -17.465 1.00 93.12 117 ILE A C 1
ATOM 981 O O . ILE A 1 117 ? 3.363 -1.812 -18.391 1.00 93.12 117 ILE A O 1
ATOM 985 N N . VAL A 1 118 ? 3.435 -3.669 -17.126 1.00 93.56 118 VAL A N 1
ATOM 986 C CA . VAL A 1 118 ? 2.417 -4.411 -17.886 1.00 93.56 118 VAL A CA 1
ATOM 987 C C . VAL A 1 118 ? 1.072 -3.686 -17.868 1.00 93.56 118 VAL A C 1
ATOM 989 O O . VAL A 1 118 ? 0.468 -3.507 -18.923 1.00 93.56 118 VAL A O 1
ATOM 992 N N . TYR A 1 119 ? 0.614 -3.218 -16.707 1.00 93.19 119 TYR A N 1
ATOM 993 C CA . TYR A 1 119 ? -0.705 -2.592 -16.583 1.00 93.19 119 TYR A CA 1
ATOM 994 C C . TYR A 1 119 ? -0.745 -1.117 -16.979 1.00 93.19 119 TYR A C 1
ATOM 996 O O . TYR A 1 119 ? -1.816 -0.606 -17.290 1.00 93.19 119 TYR A O 1
ATOM 1004 N N . SER A 1 120 ? 0.393 -0.423 -17.019 1.00 93.00 120 SER A N 1
ATOM 1005 C CA . SER A 1 120 ? 0.440 0.975 -17.471 1.00 93.00 120 SER A CA 1
ATOM 1006 C C . SER A 1 120 ? 1.058 1.162 -18.857 1.00 93.00 120 SER A C 1
ATOM 1008 O O . SER A 1 120 ? 1.110 2.291 -19.348 1.00 93.00 120 SER A O 1
ATOM 1010 N N . SER A 1 121 ? 1.590 0.099 -19.470 1.00 90.81 121 SER A N 1
ATOM 1011 C CA . SER A 1 121 ? 2.417 0.170 -20.685 1.00 90.81 121 SER A CA 1
ATOM 1012 C C . SER A 1 121 ? 3.585 1.169 -20.575 1.00 90.81 121 SER A C 1
ATOM 1014 O O . SER A 1 121 ? 3.950 1.829 -21.550 1.00 90.81 121 SER A O 1
ATOM 1016 N N . ALA A 1 122 ? 4.149 1.337 -19.373 1.00 88.88 122 ALA A N 1
ATOM 1017 C CA . ALA A 1 122 ? 5.263 2.253 -19.137 1.00 88.88 122 ALA A CA 1
ATOM 1018 C C . ALA A 1 122 ? 6.540 1.817 -19.853 1.00 88.88 122 ALA A C 1
ATOM 1020 O O . ALA A 1 122 ? 6.822 0.630 -20.022 1.00 88.88 122 ALA A O 1
ATOM 1021 N N . ARG A 1 123 ? 7.398 2.786 -20.168 1.00 87.06 123 ARG A N 1
ATOM 1022 C CA . ARG A 1 123 ? 8.809 2.481 -20.423 1.00 87.06 123 ARG A CA 1
ATOM 1023 C C . ARG A 1 123 ? 9.499 2.202 -19.095 1.00 87.06 123 ARG A C 1
ATOM 1025 O O . ARG A 1 123 ? 9.254 2.894 -18.115 1.00 87.06 123 ARG A O 1
ATOM 1032 N N . ILE A 1 124 ? 10.461 1.280 -19.094 1.00 85.69 124 ILE A N 1
ATOM 1033 C CA . ILE A 1 124 ? 11.267 0.964 -17.903 1.00 85.69 124 ILE A CA 1
ATOM 1034 C C . ILE A 1 124 ? 11.873 2.224 -17.250 1.00 85.69 124 ILE A C 1
ATOM 1036 O O . ILE A 1 124 ? 11.811 2.395 -16.037 1.00 85.69 124 ILE A O 1
ATOM 1040 N N . GLY A 1 125 ? 12.349 3.162 -18.079 1.00 84.75 125 GLY A N 1
ATOM 1041 C CA . GLY A 1 125 ? 12.946 4.431 -17.653 1.00 84.75 125 GLY A CA 1
ATOM 1042 C C . GLY A 1 125 ? 11.985 5.464 -17.047 1.00 84.75 125 GLY A C 1
ATOM 1043 O O . GLY A 1 125 ? 12.439 6.544 -16.684 1.00 84.75 125 GLY A O 1
ATOM 1044 N N . GLU A 1 126 ? 10.677 5.186 -17.012 1.00 87.88 126 GLU A N 1
ATOM 1045 C CA . GLU A 1 126 ? 9.658 6.053 -16.393 1.00 87.88 126 GLU A CA 1
ATOM 1046 C C . GLU A 1 126 ? 9.456 5.733 -14.905 1.00 87.88 126 GLU A C 1
ATOM 1048 O O . GLU A 1 126 ? 8.964 6.589 -14.170 1.00 87.88 126 GLU A O 1
ATOM 1053 N N . TYR A 1 127 ? 9.849 4.530 -14.467 1.00 90.75 127 TYR A N 1
ATOM 1054 C CA . TYR A 1 127 ? 9.750 4.083 -13.073 1.00 90.75 127 TYR A CA 1
ATOM 1055 C C . TYR A 1 127 ? 11.103 3.831 -12.417 1.00 90.75 127 TYR A C 1
ATOM 1057 O O . TYR A 1 127 ? 11.226 4.017 -11.209 1.00 90.75 127 TYR A O 1
ATOM 1065 N N . ILE A 1 128 ? 12.124 3.446 -13.182 1.00 90.00 128 ILE A N 1
ATOM 1066 C CA . ILE A 1 128 ? 13.475 3.221 -12.661 1.00 90.00 128 ILE A CA 1
ATOM 1067 C C . ILE A 1 128 ? 14.524 3.916 -13.524 1.00 90.00 128 ILE A C 1
ATOM 1069 O O . ILE A 1 128 ? 14.250 4.345 -14.647 1.00 90.00 128 ILE A O 1
ATOM 1073 N N . GLU A 1 129 ? 15.741 4.037 -13.002 1.00 85.88 129 GLU A N 1
ATOM 1074 C CA . GLU A 1 129 ? 16.822 4.695 -13.722 1.00 85.88 129 GLU A CA 1
ATOM 1075 C C . GLU A 1 129 ? 17.178 3.937 -15.012 1.00 85.88 129 GLU A C 1
ATOM 1077 O O . GLU A 1 129 ? 17.492 2.748 -15.015 1.00 85.88 129 GLU A O 1
ATOM 1082 N N . SER A 1 130 ? 17.145 4.651 -16.138 1.00 80.25 130 SER A N 1
ATOM 1083 C CA . SER A 1 130 ? 17.564 4.122 -17.435 1.00 80.25 130 SER A CA 1
ATOM 1084 C C . SER A 1 130 ? 19.073 4.266 -17.623 1.00 80.25 130 SER A C 1
ATOM 1086 O O . SER A 1 130 ? 19.650 5.284 -17.246 1.00 80.25 130 SER A O 1
ATOM 1088 N N . LEU A 1 131 ? 19.695 3.330 -18.350 1.00 70.25 131 LEU A N 1
ATOM 1089 C CA . LEU A 1 131 ? 21.093 3.436 -18.795 1.00 70.25 131 LEU A CA 1
ATOM 1090 C C . LEU A 1 131 ? 21.394 4.742 -19.552 1.00 70.25 131 LEU A C 1
ATOM 1092 O O . LEU A 1 131 ? 22.504 5.260 -19.471 1.00 70.25 131 LEU A O 1
ATOM 1096 N N . ALA A 1 132 ? 20.402 5.311 -20.245 1.00 66.62 132 ALA A N 1
ATOM 1097 C CA . ALA A 1 132 ? 20.536 6.596 -20.934 1.00 66.62 132 ALA A CA 1
ATOM 1098 C C . ALA A 1 132 ? 20.660 7.803 -19.979 1.00 66.62 132 ALA A C 1
ATOM 1100 O O . ALA A 1 132 ? 20.936 8.912 -20.429 1.00 66.62 132 ALA A O 1
ATOM 1101 N N . ARG A 1 133 ? 20.419 7.605 -18.677 1.00 69.62 133 ARG A N 1
ATOM 1102 C CA . ARG A 1 133 ? 20.437 8.619 -17.610 1.00 69.62 133 ARG A CA 1
ATOM 1103 C C . ARG A 1 133 ? 21.145 8.095 -16.353 1.00 69.62 133 ARG A C 1
ATOM 1105 O O . ARG A 1 133 ? 20.720 8.391 -15.243 1.00 69.62 133 ARG A O 1
ATOM 1112 N N . ARG A 1 134 ? 22.181 7.272 -16.521 1.00 75.25 134 ARG A N 1
ATOM 1113 C CA . ARG A 1 134 ? 22.912 6.659 -15.402 1.00 75.25 134 ARG A CA 1
ATOM 1114 C C . ARG A 1 134 ? 23.396 7.725 -14.406 1.00 75.25 134 ARG A C 1
ATOM 1116 O O . ARG A 1 134 ? 24.002 8.706 -14.827 1.00 75.25 134 ARG A O 1
ATOM 1123 N N . GLY A 1 135 ? 23.152 7.511 -13.112 1.00 76.69 135 GLY A N 1
ATOM 1124 C CA . GLY A 1 135 ? 23.564 8.425 -12.037 1.00 76.69 135 GLY A CA 1
ATOM 1125 C C . GLY A 1 135 ? 22.669 9.657 -11.850 1.00 76.69 135 GLY A C 1
ATOM 1126 O O . GLY A 1 135 ? 23.010 10.550 -11.083 1.00 76.69 135 GLY A O 1
ATOM 1127 N N . SER A 1 136 ? 21.522 9.721 -12.525 1.00 80.62 136 SER A N 1
ATOM 1128 C CA . SER A 1 136 ? 20.526 10.782 -12.355 1.00 80.62 136 SER A CA 1
ATOM 1129 C C . SER A 1 136 ? 19.700 10.661 -11.069 1.00 80.62 136 SER A C 1
ATOM 1131 O O . SER A 1 136 ? 19.077 11.638 -10.655 1.00 80.62 136 SER A O 1
ATOM 1133 N N . GLY A 1 137 ? 19.615 9.464 -10.474 1.00 81.75 137 GLY A N 1
ATOM 1134 C CA . GLY A 1 137 ? 18.758 9.195 -9.313 1.00 81.75 137 GLY A CA 1
ATOM 1135 C C . GLY A 1 137 ? 17.258 9.341 -9.610 1.00 81.75 137 GLY A C 1
ATOM 1136 O O . GLY A 1 137 ? 16.450 9.552 -8.695 1.00 81.75 137 GLY A O 1
ATOM 1137 N N . ARG A 1 138 ? 16.877 9.287 -10.893 1.00 82.44 138 ARG A N 1
ATOM 1138 C CA . ARG A 1 138 ? 15.484 9.366 -11.348 1.00 82.44 138 ARG A CA 1
ATOM 1139 C C . ARG A 1 138 ? 14.801 8.009 -11.226 1.00 82.44 138 ARG A C 1
ATOM 1141 O O . ARG A 1 138 ? 15.394 6.974 -11.511 1.00 82.44 138 ARG A O 1
ATOM 1148 N N . GLY A 1 139 ? 13.538 8.044 -10.831 1.00 85.44 139 GLY A N 1
ATOM 1149 C CA . GLY A 1 139 ? 12.702 6.872 -10.621 1.00 85.44 139 GLY A CA 1
ATOM 1150 C C . GLY A 1 139 ? 11.471 7.235 -9.801 1.00 85.44 139 GLY A C 1
ATOM 1151 O O . GLY A 1 139 ? 11.360 8.361 -9.308 1.00 85.44 139 GLY A O 1
ATOM 1152 N N . LEU A 1 140 ? 10.567 6.274 -9.667 1.00 89.31 140 LEU A N 1
ATOM 1153 C CA . LEU A 1 140 ? 9.349 6.381 -8.879 1.00 89.31 140 LEU A CA 1
ATOM 1154 C C . LEU A 1 140 ? 9.698 6.532 -7.391 1.00 89.31 140 LEU A C 1
ATOM 1156 O O . LEU A 1 140 ? 10.443 5.722 -6.835 1.00 89.31 140 LEU A O 1
ATOM 1160 N N . ARG A 1 141 ? 9.162 7.563 -6.737 1.00 89.50 141 ARG A N 1
ATOM 1161 C CA . ARG A 1 141 ? 9.314 7.798 -5.293 1.00 89.50 141 ARG A CA 1
ATOM 1162 C C . ARG A 1 141 ? 7.959 7.693 -4.606 1.00 89.50 141 ARG A C 1
ATOM 1164 O O . ARG A 1 141 ? 6.929 7.813 -5.249 1.00 89.50 141 ARG A O 1
ATOM 1171 N N . TYR A 1 142 ? 7.959 7.550 -3.282 1.00 87.75 142 TYR A N 1
ATOM 1172 C CA . TYR A 1 142 ? 6.724 7.496 -2.484 1.00 87.75 142 TYR A CA 1
ATOM 1173 C C . TYR A 1 142 ? 5.810 8.704 -2.719 1.00 87.75 142 TYR A C 1
ATOM 1175 O O . TYR A 1 142 ? 4.611 8.534 -2.861 1.00 87.75 142 TYR A O 1
ATOM 1183 N N . LYS A 1 143 ? 6.379 9.908 -2.864 1.00 86.94 143 LYS A N 1
ATOM 1184 C CA . LYS A 1 143 ? 5.626 11.130 -3.198 1.00 86.94 143 LYS A CA 1
ATOM 1185 C C . LYS A 1 143 ? 4.938 11.107 -4.572 1.00 86.94 143 LYS A C 1
ATOM 1187 O O . LYS A 1 143 ? 4.135 11.982 -4.857 1.00 86.94 143 LYS A O 1
ATOM 1192 N N . ASP A 1 144 ? 5.314 10.164 -5.436 1.00 90.38 144 ASP A N 1
ATOM 1193 C CA . ASP A 1 144 ? 4.751 9.982 -6.775 1.00 90.38 144 ASP A CA 1
ATOM 1194 C C . ASP A 1 144 ? 3.667 8.880 -6.782 1.00 90.38 144 ASP A C 1
ATOM 1196 O O . ASP A 1 144 ? 3.174 8.512 -7.853 1.00 90.38 144 ASP A O 1
ATOM 1200 N N . ILE A 1 145 ? 3.326 8.338 -5.602 1.00 90.75 145 ILE A N 1
ATOM 1201 C CA . ILE A 1 145 ? 2.336 7.282 -5.384 1.00 90.75 145 ILE A CA 1
ATOM 1202 C C . ILE A 1 145 ? 1.205 7.827 -4.513 1.00 90.75 145 ILE A C 1
ATOM 1204 O O . ILE A 1 145 ? 1.448 8.369 -3.439 1.00 90.75 145 ILE A O 1
ATOM 1208 N N . VAL A 1 146 ? -0.032 7.616 -4.952 1.00 90.81 146 VAL A N 1
ATOM 1209 C CA . VAL A 1 146 ? -1.238 7.857 -4.151 1.00 90.81 146 VAL A CA 1
ATOM 1210 C C . VAL A 1 146 ? -1.924 6.519 -3.916 1.00 90.81 146 VAL A C 1
ATOM 1212 O O . VAL A 1 146 ? -2.049 5.736 -4.854 1.00 90.81 146 VAL A O 1
ATOM 1215 N N . VAL A 1 147 ? -2.358 6.249 -2.684 1.00 90.00 147 VAL A N 1
ATOM 1216 C CA . VAL A 1 147 ? -3.153 5.064 -2.325 1.00 90.00 147 VAL A CA 1
ATOM 1217 C C . VAL A 1 147 ? -4.470 5.545 -1.738 1.00 90.00 147 VAL A C 1
ATOM 1219 O O . VAL A 1 147 ? -4.465 6.414 -0.870 1.00 90.00 147 VAL A O 1
ATOM 1222 N N . ILE A 1 148 ? -5.580 4.986 -2.210 1.00 90.06 148 ILE A N 1
ATOM 1223 C CA . ILE A 1 148 ? -6.929 5.329 -1.759 1.00 90.06 148 ILE A CA 1
ATOM 1224 C C . ILE A 1 148 ? -7.728 4.069 -1.436 1.00 90.06 148 ILE A C 1
ATOM 1226 O O . ILE A 1 148 ? -7.463 2.993 -1.976 1.00 90.06 148 ILE A O 1
ATOM 1230 N N . VAL A 1 149 ? -8.743 4.239 -0.593 1.00 89.69 149 VAL A N 1
ATOM 1231 C CA . VAL A 1 149 ? -9.866 3.310 -0.442 1.00 89.69 149 VAL A CA 1
ATOM 1232 C C . VAL A 1 149 ? -11.093 4.017 -1.002 1.00 89.69 149 VAL A C 1
ATOM 1234 O O . VAL A 1 149 ? -11.348 5.165 -0.644 1.00 89.69 149 VAL A O 1
ATOM 1237 N N . PHE A 1 150 ? -11.844 3.357 -1.874 1.00 89.12 150 PHE A N 1
ATOM 1238 C CA . PHE A 1 150 ? -13.070 3.906 -2.456 1.00 89.12 150 PHE A CA 1
ATOM 1239 C C . PHE A 1 150 ? -14.156 2.827 -2.534 1.00 89.12 150 PHE A C 1
ATOM 1241 O O . PHE A 1 150 ? -13.859 1.641 -2.410 1.00 89.12 150 PHE A O 1
ATOM 1248 N N . LEU A 1 151 ? -15.417 3.232 -2.704 1.00 91.00 151 LEU A N 1
ATOM 1249 C CA . LEU A 1 151 ? -16.509 2.305 -3.009 1.00 91.00 151 LEU A CA 1
ATOM 1250 C C . LEU A 1 151 ? -16.552 2.078 -4.523 1.00 91.00 151 LEU A C 1
ATOM 1252 O O . LEU A 1 151 ? -16.621 3.045 -5.284 1.00 91.00 151 LEU A O 1
ATOM 1256 N N . ASN A 1 152 ? -16.477 0.820 -4.952 1.00 90.38 152 ASN A N 1
ATOM 1257 C CA . ASN A 1 152 ? -16.572 0.458 -6.365 1.00 90.38 152 ASN A CA 1
ATOM 1258 C C . ASN A 1 152 ? -18.030 0.414 -6.855 1.00 90.38 152 ASN A C 1
ATOM 1260 O O . ASN A 1 152 ? -18.957 0.773 -6.133 1.00 90.38 152 ASN A O 1
ATOM 1264 N N . GLU A 1 153 ? -18.248 -0.041 -8.090 1.00 91.19 153 GLU A N 1
ATOM 1265 C CA . GLU A 1 153 ? -19.570 -0.063 -8.731 1.00 91.19 153 GLU A CA 1
ATOM 1266 C C . GLU A 1 153 ? -20.589 -0.991 -8.044 1.00 91.19 153 GLU A C 1
ATOM 1268 O O . GLU A 1 153 ? -21.766 -0.962 -8.397 1.00 91.19 153 GLU A O 1
ATOM 1273 N N . ASP A 1 154 ? -20.143 -1.817 -7.092 1.00 91.19 154 ASP A N 1
ATOM 1274 C CA . ASP A 1 154 ? -20.979 -2.711 -6.288 1.00 91.19 154 ASP A CA 1
ATOM 1275 C C . ASP A 1 154 ? -21.160 -2.211 -4.838 1.00 91.19 154 ASP A C 1
ATOM 1277 O O . ASP A 1 154 ? -21.531 -3.004 -3.973 1.00 91.19 154 ASP A O 1
ATOM 1281 N N . ASP A 1 155 ? -20.826 -0.948 -4.537 1.00 89.75 155 ASP A N 1
ATOM 1282 C CA . ASP A 1 155 ? -20.803 -0.380 -3.176 1.00 89.75 155 ASP A CA 1
ATOM 1283 C C . ASP A 1 155 ? -19.891 -1.153 -2.202 1.00 89.75 155 ASP A C 1
ATOM 1285 O O . ASP A 1 155 ? -20.100 -1.176 -0.985 1.00 89.75 155 ASP A O 1
ATOM 1289 N N . ARG A 1 156 ? -18.844 -1.801 -2.731 1.00 88.94 156 ARG A N 1
ATOM 1290 C CA . ARG A 1 156 ? -17.853 -2.530 -1.931 1.00 88.94 156 ARG A CA 1
ATOM 1291 C C . ARG A 1 156 ? -16.562 -1.723 -1.810 1.00 88.94 156 ARG A C 1
ATOM 1293 O O . ARG A 1 156 ? -16.142 -1.119 -2.797 1.00 88.94 156 ARG A O 1
ATOM 1300 N N . PRO A 1 157 ? -15.912 -1.718 -0.632 1.00 89.31 157 PRO A N 1
ATOM 1301 C CA . PRO A 1 157 ? -14.631 -1.051 -0.465 1.00 89.31 157 PRO A CA 1
ATOM 1302 C C . PRO A 1 157 ? -13.557 -1.745 -1.307 1.00 89.31 157 PRO A C 1
ATOM 1304 O O . PRO A 1 157 ? -13.435 -2.970 -1.284 1.00 89.31 157 PRO A O 1
ATOM 1307 N N . GLU A 1 158 ? -12.770 -0.952 -2.022 1.00 91.06 158 GLU A N 1
ATOM 1308 C CA . GLU A 1 158 ? -11.678 -1.408 -2.875 1.00 91.06 158 GLU A CA 1
ATOM 1309 C C . GLU A 1 158 ? -10.452 -0.512 -2.678 1.00 91.06 158 GLU A C 1
ATOM 1311 O O . GLU A 1 158 ? -10.565 0.716 -2.590 1.00 91.06 158 GLU A O 1
ATOM 1316 N N . LEU A 1 159 ? -9.267 -1.123 -2.604 1.00 91.38 159 LEU A N 1
ATOM 1317 C CA . LEU A 1 159 ? -8.013 -0.378 -2.623 1.00 91.38 159 LEU A CA 1
ATOM 1318 C C . LEU A 1 159 ? -7.608 -0.053 -4.064 1.00 91.38 159 LEU A C 1
ATOM 1320 O O . LEU A 1 159 ? -7.584 -0.919 -4.945 1.00 91.38 159 LEU A O 1
ATOM 1324 N N . ALA A 1 160 ? -7.197 1.193 -4.284 1.00 93.69 160 ALA A N 1
ATOM 1325 C CA . ALA A 1 160 ? -6.567 1.628 -5.521 1.00 93.69 160 ALA A CA 1
ATOM 1326 C C . ALA A 1 160 ? -5.265 2.380 -5.254 1.00 93.69 160 ALA A C 1
ATOM 1328 O O . ALA A 1 160 ? -5.058 2.991 -4.207 1.00 93.69 160 ALA A O 1
ATOM 1329 N N . MET A 1 161 ? -4.371 2.328 -6.233 1.00 93.94 161 MET A N 1
ATOM 1330 C CA . MET A 1 161 ? -3.093 3.017 -6.221 1.00 93.94 161 MET A CA 1
ATOM 1331 C C . MET A 1 161 ? -2.872 3.714 -7.556 1.00 93.94 161 MET A C 1
ATOM 1333 O O . MET A 1 161 ? -3.064 3.115 -8.609 1.00 93.94 161 MET A O 1
ATOM 1337 N N . GLN A 1 162 ? -2.401 4.954 -7.530 1.00 95.25 162 GLN A N 1
ATOM 1338 C CA . GLN A 1 162 ? -2.023 5.704 -8.719 1.00 95.25 162 GLN A CA 1
ATOM 1339 C C . GLN A 1 162 ? -0.524 6.001 -8.714 1.00 95.25 162 GLN A C 1
ATOM 1341 O O . GLN A 1 162 ? 0.015 6.489 -7.724 1.00 95.25 162 GLN A O 1
ATOM 1346 N N . LEU A 1 163 ? 0.146 5.718 -9.834 1.00 94.06 163 LEU A N 1
ATOM 1347 C CA . LEU A 1 163 ? 1.557 6.033 -10.051 1.00 94.06 163 LEU A CA 1
ATOM 1348 C C . LEU A 1 163 ? 1.711 7.213 -11.010 1.00 94.06 163 LEU A C 1
ATOM 1350 O O . LEU A 1 163 ? 1.163 7.186 -12.115 1.00 94.06 163 LEU A O 1
ATOM 1354 N N . THR A 1 164 ? 2.542 8.189 -10.647 1.00 93.12 164 THR A N 1
ATOM 1355 C CA . THR A 1 164 ? 2.940 9.290 -11.535 1.00 93.12 164 THR A CA 1
ATOM 1356 C C . THR A 1 164 ? 4.245 8.948 -12.259 1.00 93.12 164 THR A C 1
ATOM 1358 O O . THR A 1 164 ? 5.287 8.749 -11.638 1.00 93.12 164 THR A O 1
ATOM 1361 N N . LYS A 1 165 ? 4.202 8.872 -13.595 1.00 90.06 165 LYS A N 1
ATOM 1362 C CA . LYS A 1 165 ? 5.344 8.483 -14.441 1.00 90.06 165 LYS A CA 1
ATOM 1363 C C . LYS A 1 165 ? 6.329 9.624 -14.649 1.00 90.06 165 LYS A C 1
ATOM 1365 O O . LYS A 1 165 ? 5.943 10.748 -14.967 1.00 90.06 165 LYS A O 1
ATOM 1370 N N . ASP A 1 166 ? 7.620 9.309 -14.651 1.00 85.94 166 ASP A N 1
ATOM 1371 C CA . ASP A 1 166 ? 8.658 10.262 -15.047 1.00 85.94 166 ASP A CA 1
ATOM 1372 C C . ASP A 1 166 ? 8.910 10.247 -16.570 1.00 85.94 166 ASP A C 1
ATOM 1374 O O . ASP A 1 166 ? 9.959 9.831 -17.075 1.00 85.94 166 ASP A O 1
ATOM 1378 N N . ALA A 1 167 ? 7.892 10.670 -17.324 1.00 82.25 167 ALA A N 1
ATOM 1379 C CA . ALA A 1 167 ? 7.858 10.574 -18.781 1.00 82.25 167 ALA A CA 1
ATOM 1380 C C . ALA A 1 167 ? 8.945 11.401 -19.499 1.00 82.25 167 ALA A C 1
ATOM 1382 O O . ALA A 1 167 ? 9.415 12.456 -19.052 1.00 82.25 167 ALA A O 1
ATOM 1383 N N . LYS A 1 168 ? 9.347 10.918 -20.684 1.00 77.25 168 LYS A N 1
ATOM 1384 C CA . LYS A 1 168 ? 10.325 11.602 -21.545 1.00 77.25 168 LYS A CA 1
ATOM 1385 C C . LYS A 1 168 ? 9.842 13.022 -21.873 1.00 77.25 168 LYS A C 1
ATOM 1387 O O . LYS A 1 168 ? 8.681 13.222 -22.199 1.00 77.25 168 LYS A O 1
ATOM 1392 N N . ASN A 1 169 ? 10.761 13.991 -21.823 1.00 78.56 169 ASN A N 1
ATOM 1393 C CA . ASN A 1 169 ? 10.515 15.419 -22.078 1.00 78.56 169 ASN A CA 1
ATOM 1394 C C . ASN A 1 169 ? 9.556 16.111 -21.085 1.00 78.56 169 ASN A C 1
ATOM 1396 O O . ASN A 1 169 ? 9.117 17.226 -21.343 1.00 78.56 169 ASN A O 1
ATOM 1400 N N . MET A 1 170 ? 9.277 15.498 -19.927 1.00 81.88 170 MET A N 1
ATOM 1401 C CA . MET A 1 170 ? 8.392 16.064 -18.894 1.00 81.88 170 MET A CA 1
ATOM 1402 C C . MET A 1 170 ? 9.111 16.368 -17.572 1.00 81.88 170 MET A C 1
ATOM 1404 O O . MET A 1 170 ? 8.476 16.580 -16.541 1.00 81.88 170 MET A O 1
ATOM 1408 N N . THR A 1 171 ? 10.449 16.429 -17.589 1.00 73.31 171 THR A N 1
ATOM 1409 C CA . THR A 1 171 ? 11.261 16.741 -16.399 1.00 73.31 171 THR A CA 1
ATOM 1410 C C . THR A 1 171 ? 10.864 18.087 -15.790 1.00 73.31 171 THR A C 1
ATOM 1412 O O . THR A 1 171 ? 10.583 18.147 -14.598 1.00 73.31 171 THR A O 1
ATOM 1415 N N . ASN A 1 172 ? 10.771 19.125 -16.628 1.00 78.88 172 ASN A N 1
ATOM 1416 C CA . ASN A 1 172 ? 10.495 20.505 -16.211 1.00 78.88 172 ASN A CA 1
ATOM 1417 C C . ASN A 1 172 ? 8.991 20.825 -16.165 1.00 78.88 172 ASN A C 1
ATOM 1419 O O . ASN A 1 172 ? 8.614 21.938 -15.828 1.00 78.88 172 ASN A O 1
ATOM 1423 N N . ASN A 1 173 ? 8.134 19.853 -16.499 1.00 83.81 173 ASN A N 1
ATOM 1424 C CA . ASN A 1 173 ? 6.680 20.005 -16.533 1.00 83.81 173 ASN A CA 1
ATOM 1425 C C . ASN A 1 173 ? 6.015 18.909 -15.686 1.00 83.81 173 ASN A C 1
ATOM 1427 O O . ASN A 1 173 ? 5.310 18.061 -16.237 1.00 83.81 173 ASN A O 1
ATOM 1431 N N . PRO A 1 174 ? 6.249 18.882 -14.360 1.00 81.19 174 PRO A N 1
ATOM 1432 C CA . PRO A 1 174 ? 5.750 17.813 -13.496 1.00 81.19 174 PRO A CA 1
ATOM 1433 C C . PRO A 1 174 ? 4.222 17.680 -13.537 1.00 81.19 174 PRO A C 1
ATOM 1435 O O . PRO A 1 174 ? 3.718 16.565 -13.531 1.00 81.19 174 PRO A O 1
ATOM 1438 N N . HIS A 1 175 ? 3.496 18.789 -13.701 1.00 83.31 175 HIS A N 1
ATOM 1439 C CA . HIS A 1 175 ? 2.034 18.819 -13.834 1.00 83.31 175 HIS A CA 1
ATOM 1440 C C . HIS A 1 175 ? 1.494 18.126 -15.101 1.00 83.31 175 HIS A C 1
ATOM 1442 O O . HIS A 1 175 ? 0.302 17.865 -15.191 1.00 83.31 175 HIS A O 1
ATOM 1448 N N . ARG A 1 176 ? 2.345 17.838 -16.099 1.00 85.94 176 ARG A N 1
ATOM 1449 C CA . ARG A 1 176 ? 1.958 17.114 -17.327 1.00 85.94 176 ARG A CA 1
ATOM 1450 C C . ARG A 1 176 ? 2.295 15.628 -17.274 1.00 85.94 176 ARG A C 1
ATOM 1452 O O . ARG A 1 176 ? 2.083 14.927 -18.262 1.00 85.94 176 ARG A O 1
ATOM 1459 N N . ARG A 1 177 ? 2.890 15.157 -16.174 1.00 88.94 177 ARG A N 1
ATOM 1460 C CA . ARG A 1 177 ? 3.319 13.765 -16.055 1.00 88.94 177 ARG A CA 1
ATOM 1461 C C . ARG A 1 177 ? 2.101 12.838 -16.089 1.00 88.94 177 ARG A C 1
ATOM 1463 O O . ARG A 1 177 ? 1.151 13.081 -15.350 1.00 88.94 177 ARG A O 1
ATOM 1470 N N . PRO A 1 178 ? 2.119 11.774 -16.910 1.00 90.88 178 PRO A N 1
ATOM 1471 C CA . PRO A 1 178 ? 1.014 10.833 -16.963 1.00 90.88 178 PRO A CA 1
ATOM 1472 C C . PRO A 1 178 ? 0.856 10.109 -15.630 1.00 90.88 178 PRO A C 1
ATOM 1474 O O . PRO A 1 178 ? 1.840 9.661 -15.034 1.00 90.88 178 PRO A O 1
ATOM 1477 N N . GLN A 1 179 ? -0.390 9.940 -15.214 1.00 93.62 179 GLN A N 1
ATOM 1478 C CA . GLN A 1 179 ? -0.774 9.158 -14.050 1.00 93.62 179 GLN A CA 1
ATOM 1479 C C . GLN A 1 179 ? -1.457 7.870 -14.504 1.00 93.62 179 GLN A C 1
ATOM 1481 O O . GLN A 1 179 ? -2.213 7.873 -15.474 1.00 93.62 179 GLN A O 1
ATOM 1486 N N . HIS A 1 180 ? -1.184 6.761 -13.821 1.00 93.94 180 HIS A N 1
ATOM 1487 C CA . HIS A 1 180 ? -1.835 5.481 -14.091 1.00 93.94 180 HIS A CA 1
ATOM 1488 C C . HIS A 1 180 ? -2.320 4.852 -12.798 1.00 93.94 180 HIS A C 1
ATOM 1490 O O . HIS A 1 180 ? -1.522 4.610 -11.893 1.00 93.94 180 HIS A O 1
ATOM 1496 N N . ALA A 1 181 ? -3.625 4.602 -12.736 1.00 93.56 181 ALA A N 1
ATOM 1497 C CA . ALA A 1 181 ? -4.270 3.948 -11.613 1.00 93.56 181 ALA A CA 1
ATOM 1498 C C . ALA A 1 181 ? -4.316 2.428 -11.805 1.00 93.56 181 ALA A C 1
ATOM 1500 O O . ALA A 1 181 ? -4.490 1.924 -12.916 1.00 93.56 181 ALA A O 1
ATOM 1501 N N . PHE A 1 182 ? -4.194 1.720 -10.693 1.00 93.06 182 PHE A N 1
ATOM 1502 C CA . PHE A 1 182 ? -4.421 0.296 -10.544 1.00 93.06 182 PHE A CA 1
ATOM 1503 C C . PHE A 1 182 ? -5.364 0.083 -9.365 1.00 93.06 182 PHE A C 1
ATOM 1505 O O . PHE A 1 182 ? -5.335 0.855 -8.411 1.00 93.06 182 PHE A O 1
ATOM 1512 N N . ALA A 1 183 ? -6.154 -0.979 -9.405 1.00 91.88 183 ALA A N 1
ATOM 1513 C CA . ALA A 1 183 ? -7.043 -1.350 -8.314 1.00 91.88 183 ALA A CA 1
ATOM 1514 C C . ALA A 1 183 ? -6.955 -2.860 -8.068 1.00 91.88 183 ALA A C 1
ATOM 1516 O O . ALA A 1 183 ? -6.437 -3.597 -8.920 1.00 91.88 183 ALA A O 1
ATOM 1517 N N . GLU A 1 184 ? -7.410 -3.320 -6.902 1.00 89.62 184 GLU A N 1
ATOM 1518 C CA . GLU A 1 184 ? -7.456 -4.755 -6.580 1.00 89.62 184 GLU A CA 1
ATOM 1519 C C . GLU A 1 184 ? -8.321 -5.526 -7.587 1.00 89.62 184 GLU A C 1
ATOM 1521 O O . GLU A 1 184 ? -8.015 -6.671 -7.941 1.00 89.62 184 GLU A O 1
ATOM 1526 N N . GLY A 1 185 ? -9.327 -4.841 -8.128 1.00 84.62 185 GLY A N 1
ATOM 1527 C CA . GLY A 1 185 ? -10.271 -5.319 -9.110 1.00 84.62 185 GLY A CA 1
ATOM 1528 C C . GLY A 1 185 ? -11.591 -5.727 -8.466 1.00 84.62 185 GLY A C 1
ATOM 1529 O O . GLY A 1 185 ? -11.629 -6.368 -7.420 1.00 84.62 185 GLY A O 1
ATOM 1530 N N . ARG A 1 186 ? -12.681 -5.477 -9.197 1.00 84.94 186 ARG A N 1
ATOM 1531 C CA . ARG A 1 186 ? -14.065 -5.828 -8.827 1.00 84.94 186 ARG A CA 1
ATOM 1532 C C . ARG A 1 186 ? -14.285 -7.288 -8.392 1.00 84.94 186 ARG A C 1
ATOM 1534 O O . ARG A 1 186 ? -15.210 -7.589 -7.635 1.00 84.94 186 ARG A O 1
ATOM 1541 N N . TYR A 1 187 ? -13.456 -8.214 -8.874 1.00 83.62 187 TYR A N 1
ATOM 1542 C CA . TYR A 1 187 ? -13.530 -9.640 -8.551 1.00 83.62 187 TYR A CA 1
ATOM 1543 C C . TYR A 1 187 ? -12.179 -10.146 -8.070 1.00 83.62 187 TYR A C 1
ATOM 1545 O O . TYR A 1 187 ? -11.141 -9.725 -8.583 1.00 83.62 187 TYR A O 1
ATOM 1553 N N . ALA A 1 188 ? -12.206 -11.121 -7.160 1.00 83.69 188 ALA A N 1
ATOM 1554 C CA . ALA A 1 188 ? -11.003 -11.786 -6.687 1.00 83.69 188 ALA A CA 1
ATOM 1555 C C . ALA A 1 188 ? -10.193 -12.344 -7.867 1.00 83.69 188 ALA A C 1
ATOM 1557 O O . ALA A 1 188 ? -10.691 -13.116 -8.692 1.00 83.69 188 ALA A O 1
ATOM 1558 N N . ARG A 1 189 ? -8.923 -11.947 -7.942 1.00 85.62 189 ARG A N 1
ATOM 1559 C CA . ARG A 1 189 ? -7.960 -12.455 -8.920 1.00 85.62 189 ARG A CA 1
ATOM 1560 C C . ARG A 1 189 ? -6.879 -13.264 -8.214 1.00 85.62 189 ARG A C 1
ATOM 1562 O O . ARG A 1 189 ? -6.627 -13.048 -7.029 1.00 85.62 189 ARG A O 1
ATOM 1569 N N . PRO A 1 190 ? -6.190 -14.170 -8.930 1.00 90.31 190 PRO A N 1
ATOM 1570 C CA . PRO A 1 190 ? -4.981 -14.786 -8.404 1.00 90.31 190 PRO A CA 1
ATOM 1571 C C . PRO A 1 190 ? -3.999 -13.722 -7.899 1.00 90.31 190 PRO A C 1
ATOM 1573 O O . PRO A 1 190 ? -3.805 -12.709 -8.570 1.00 90.31 190 PRO A O 1
ATOM 1576 N N . LEU A 1 191 ? -3.341 -13.979 -6.765 1.00 90.25 191 LEU A N 1
ATOM 1577 C CA . LEU A 1 191 ? -2.467 -13.007 -6.089 1.00 90.25 191 LEU A CA 1
ATOM 1578 C C . LEU A 1 191 ? -1.412 -12.388 -7.015 1.00 90.25 191 LEU A C 1
ATOM 1580 O O . LEU A 1 191 ? -1.148 -11.194 -6.937 1.00 90.25 191 LEU A O 1
ATOM 1584 N N . TYR A 1 192 ? -0.862 -13.169 -7.951 1.00 91.56 192 TYR A N 1
ATOM 1585 C CA . TYR A 1 192 ? 0.141 -12.678 -8.897 1.00 91.56 192 TYR A CA 1
ATOM 1586 C C . TYR A 1 192 ? -0.385 -11.597 -9.854 1.00 91.56 192 TYR A C 1
ATOM 1588 O O . TYR A 1 192 ? 0.412 -10.880 -10.447 1.00 91.56 192 TYR A O 1
ATOM 1596 N N . GLN A 1 193 ? -1.703 -11.483 -10.032 1.00 92.38 193 GLN A N 1
ATOM 1597 C CA . GLN A 1 193 ? -2.327 -10.462 -10.873 1.00 92.38 193 GLN A CA 1
ATOM 1598 C C . GLN A 1 193 ? -2.693 -9.198 -10.096 1.00 92.38 193 GLN A C 1
ATOM 1600 O O . GLN A 1 193 ? -2.998 -8.202 -10.750 1.00 92.38 193 GLN A O 1
ATOM 1605 N N . ASN A 1 194 ? -2.686 -9.221 -8.758 1.00 92.88 194 ASN A N 1
ATOM 1606 C CA . ASN A 1 194 ? -3.028 -8.061 -7.941 1.00 92.88 194 ASN A CA 1
ATOM 1607 C C . ASN A 1 194 ? -1.860 -7.049 -7.972 1.00 92.88 194 ASN A C 1
ATOM 1609 O O . ASN A 1 194 ? -0.774 -7.360 -7.475 1.00 92.88 194 ASN A O 1
ATOM 1613 N N . PRO A 1 195 ? -2.057 -5.848 -8.547 1.00 91.31 195 PRO A N 1
ATOM 1614 C CA . PRO A 1 195 ? -0.991 -4.861 -8.669 1.00 91.31 195 PRO A CA 1
ATOM 1615 C C . PRO A 1 195 ? -0.642 -4.140 -7.370 1.00 91.31 195 PRO A C 1
ATOM 1617 O O . PRO A 1 195 ? 0.430 -3.551 -7.301 1.00 91.31 195 PRO A O 1
ATOM 1620 N N . LEU A 1 196 ? -1.500 -4.181 -6.349 1.00 92.62 196 LEU A N 1
ATOM 1621 C CA . LEU A 1 196 ? -1.266 -3.508 -5.071 1.00 92.62 196 LEU A CA 1
ATOM 1622 C C . LEU A 1 196 ? -0.471 -4.382 -4.109 1.00 92.62 196 LEU A C 1
ATOM 1624 O O . LEU A 1 196 ? 0.372 -3.871 -3.379 1.00 92.62 196 LEU A O 1
ATOM 1628 N N . LEU A 1 197 ? -0.697 -5.696 -4.129 1.00 92.00 197 LEU A N 1
ATOM 1629 C CA . LEU A 1 197 ? -0.098 -6.631 -3.178 1.00 92.00 197 LEU A CA 1
ATOM 1630 C C . LEU A 1 197 ? 1.432 -6.487 -3.019 1.00 92.00 197 LEU A C 1
ATOM 1632 O O . LEU A 1 197 ? 1.889 -6.344 -1.882 1.00 92.00 197 LEU A O 1
ATOM 1636 N N . PRO A 1 198 ? 2.252 -6.483 -4.093 1.00 93.62 198 PRO A N 1
ATOM 1637 C CA . PRO A 1 198 ? 3.694 -6.342 -3.917 1.00 93.62 198 PRO A CA 1
ATOM 1638 C C . PRO A 1 198 ? 4.086 -4.936 -3.432 1.00 93.62 198 PRO A C 1
ATOM 1640 O O . PRO A 1 198 ? 5.061 -4.802 -2.699 1.00 93.62 198 PRO A O 1
ATOM 1643 N N . TYR A 1 199 ? 3.310 -3.896 -3.760 1.00 91.56 199 TYR A N 1
ATOM 1644 C CA . TYR A 1 199 ? 3.534 -2.536 -3.256 1.00 91.56 199 TYR A CA 1
ATOM 1645 C C . TYR A 1 199 ? 3.228 -2.412 -1.764 1.00 91.56 199 TYR A C 1
ATOM 1647 O O . TYR A 1 199 ? 4.040 -1.849 -1.036 1.00 91.56 199 TYR A O 1
ATOM 1655 N N . LEU A 1 200 ? 2.132 -3.004 -1.282 1.00 89.25 200 LEU A N 1
ATOM 1656 C CA . LEU A 1 200 ? 1.817 -3.062 0.149 1.00 89.25 200 LEU A CA 1
ATOM 1657 C C . LEU A 1 200 ? 2.936 -3.758 0.936 1.00 89.25 200 LEU A C 1
ATOM 1659 O O . LEU A 1 200 ? 3.374 -3.248 1.967 1.00 89.25 200 LEU A O 1
ATOM 1663 N N . ALA A 1 201 ? 3.468 -4.869 0.415 1.00 89.62 201 ALA A N 1
ATOM 1664 C CA . ALA A 1 201 ? 4.621 -5.542 1.011 1.00 89.62 201 ALA A CA 1
ATOM 1665 C C . ALA A 1 201 ? 5.867 -4.637 1.036 1.00 89.62 201 ALA A C 1
ATOM 1667 O O . ALA A 1 201 ? 6.556 -4.563 2.054 1.00 89.62 201 ALA A O 1
ATOM 1668 N N . ILE A 1 202 ? 6.137 -3.899 -0.047 1.00 89.44 202 ILE A N 1
ATOM 1669 C CA . ILE A 1 202 ? 7.241 -2.930 -0.105 1.00 89.44 202 ILE A CA 1
ATOM 1670 C C . ILE A 1 202 ? 7.057 -1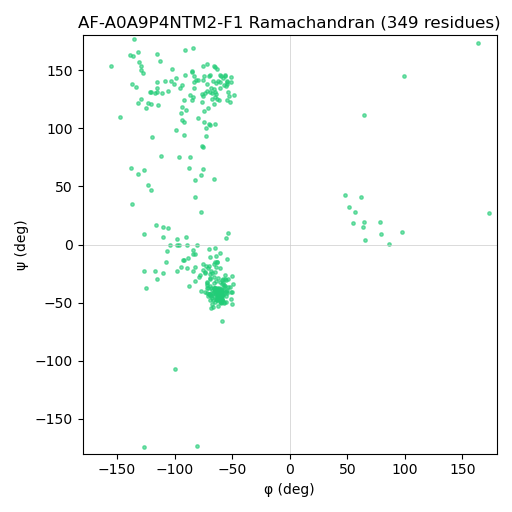.824 0.942 1.00 89.44 202 ILE A C 1
ATOM 1672 O O . ILE A 1 202 ? 8.012 -1.494 1.646 1.00 89.44 202 ILE A O 1
ATOM 1676 N N . PHE A 1 203 ? 5.854 -1.269 1.078 1.00 86.94 203 PHE A N 1
ATOM 1677 C CA . PHE A 1 203 ? 5.571 -0.199 2.035 1.00 86.94 203 PHE A CA 1
ATOM 1678 C C . PHE A 1 203 ? 5.794 -0.662 3.476 1.00 86.94 203 PHE A C 1
ATOM 1680 O O . PHE A 1 203 ? 6.497 0.012 4.224 1.00 86.94 203 PHE A O 1
ATOM 1687 N N . LEU A 1 204 ? 5.281 -1.845 3.826 1.00 84.25 204 LEU A N 1
ATOM 1688 C CA . LEU A 1 204 ? 5.429 -2.441 5.157 1.00 84.25 204 LEU A CA 1
ATOM 1689 C C . LEU A 1 204 ? 6.869 -2.885 5.459 1.00 84.25 204 LEU A C 1
ATOM 1691 O O . LEU A 1 204 ? 7.260 -2.967 6.620 1.00 84.25 204 LEU A O 1
ATOM 1695 N N . SER A 1 205 ? 7.670 -3.175 4.428 1.00 81.12 205 SER A N 1
ATOM 1696 C CA . SER A 1 205 ? 9.063 -3.607 4.602 1.00 81.12 205 SER A CA 1
ATOM 1697 C C . SER A 1 205 ? 10.012 -2.484 5.024 1.00 81.12 205 SER A C 1
ATOM 1699 O O . SER A 1 205 ? 11.068 -2.752 5.604 1.00 81.12 205 SER A O 1
ATOM 1701 N N . ARG A 1 206 ? 9.678 -1.216 4.744 1.00 74.75 206 ARG A N 1
ATOM 1702 C CA . ARG A 1 206 ? 10.470 -0.094 5.258 1.00 74.75 206 ARG A CA 1
ATOM 1703 C C . ARG A 1 206 ? 10.175 0.050 6.746 1.00 74.75 206 ARG A C 1
ATOM 1705 O O . ARG A 1 206 ? 9.017 0.122 7.113 1.00 74.75 206 ARG A O 1
ATOM 1712 N N . GLN A 1 207 ? 11.217 0.138 7.576 1.00 56.12 207 GLN A N 1
ATOM 1713 C CA . GLN A 1 207 ? 11.220 0.104 9.055 1.00 56.12 207 GLN A CA 1
ATOM 1714 C C . GLN A 1 207 ? 10.298 1.101 9.805 1.00 56.12 207 GLN A C 1
ATOM 1716 O O . GLN A 1 207 ? 10.371 1.213 11.028 1.00 56.12 207 GLN A O 1
ATOM 1721 N N . HIS A 1 208 ? 9.403 1.806 9.122 1.00 54.09 208 HIS A N 1
ATOM 1722 C CA . HIS A 1 208 ? 8.226 2.398 9.731 1.00 54.09 208 HIS A CA 1
ATOM 1723 C C . HIS A 1 208 ? 7.217 1.279 10.012 1.00 54.09 208 HIS A C 1
ATOM 1725 O O . HIS A 1 208 ? 6.560 0.771 9.111 1.00 54.09 208 HIS A O 1
ATOM 1731 N N . ARG A 1 209 ? 7.079 0.901 11.288 1.00 55.50 209 ARG A N 1
ATOM 1732 C CA . ARG A 1 209 ? 6.080 -0.076 11.769 1.00 55.50 209 ARG A CA 1
ATOM 1733 C C . ARG A 1 209 ? 4.629 0.269 11.376 1.00 55.50 209 ARG A C 1
ATOM 1735 O O . ARG A 1 209 ? 3.754 -0.571 11.546 1.00 55.50 209 ARG A O 1
ATOM 1742 N N . ALA A 1 210 ? 4.379 1.484 10.883 1.00 59.31 210 ALA A N 1
ATOM 1743 C CA . ALA A 1 210 ? 3.102 1.955 10.370 1.00 59.31 210 ALA A CA 1
ATOM 1744 C C . ALA A 1 210 ? 3.310 3.100 9.360 1.00 59.31 210 ALA A C 1
ATOM 1746 O O . ALA A 1 210 ? 4.284 3.847 9.455 1.00 59.31 210 ALA A O 1
ATOM 1747 N N . PHE A 1 211 ? 2.363 3.272 8.438 1.00 62.94 211 PHE A N 1
ATOM 1748 C CA . PHE A 1 211 ? 2.190 4.484 7.635 1.00 62.94 211 PHE A CA 1
ATOM 1749 C C . PHE A 1 211 ? 0.842 5.116 7.992 1.00 62.94 211 PHE A C 1
ATOM 1751 O O . PHE A 1 211 ? -0.137 4.406 8.219 1.00 62.94 211 PHE A O 1
ATOM 1758 N N . GLN A 1 212 ? 0.798 6.444 8.086 1.00 66.06 212 GLN A N 1
ATOM 1759 C CA . GLN A 1 212 ? -0.423 7.169 8.422 1.00 66.06 212 GLN A CA 1
ATOM 1760 C C . GLN A 1 212 ? -1.229 7.436 7.150 1.00 66.06 212 GLN A C 1
ATOM 1762 O O . GLN A 1 212 ? -0.698 7.950 6.167 1.00 66.06 212 GLN A O 1
ATOM 1767 N N . ILE A 1 213 ? -2.511 7.079 7.176 1.00 71.62 213 ILE A N 1
ATOM 1768 C CA . ILE A 1 213 ? -3.477 7.509 6.165 1.00 71.62 213 ILE A CA 1
ATOM 1769 C C . ILE A 1 213 ? -3.967 8.894 6.587 1.00 71.62 213 ILE A C 1
ATOM 1771 O O . ILE A 1 213 ? -4.384 9.082 7.731 1.00 71.62 213 ILE A O 1
ATOM 1775 N N . HIS A 1 214 ? -3.879 9.859 5.678 1.00 77.69 214 HIS A N 1
ATOM 1776 C CA . HIS A 1 214 ? -4.436 11.193 5.872 1.00 77.69 214 HIS A CA 1
ATOM 1777 C C . HIS A 1 214 ? -5.841 11.236 5.270 1.00 77.69 214 HIS A C 1
ATOM 1779 O O . HIS A 1 214 ? -6.066 10.694 4.189 1.00 77.69 214 HIS A O 1
ATOM 1785 N N . TRP A 1 215 ? -6.775 11.852 5.988 1.00 79.94 215 TRP A N 1
ATOM 1786 C CA . TRP A 1 215 ? -8.135 12.079 5.507 1.00 79.94 215 TRP A CA 1
ATOM 1787 C C . TRP A 1 215 ? -8.189 13.356 4.666 1.00 79.94 215 TRP A C 1
ATOM 1789 O O . TRP A 1 215 ? -7.427 14.290 4.920 1.00 79.94 215 TRP A O 1
ATOM 1799 N N . GLU A 1 216 ? -9.094 13.389 3.689 1.00 78.81 216 GLU A N 1
ATOM 1800 C CA . GLU A 1 216 ? -9.468 14.623 2.986 1.00 78.81 216 GLU A CA 1
ATOM 1801 C C . GLU A 1 216 ? -9.957 15.676 3.990 1.00 78.81 216 GLU A C 1
ATOM 1803 O O . GLU A 1 216 ? -10.609 15.322 4.977 1.00 78.81 216 GLU A O 1
ATOM 1808 N N . GLU A 1 217 ? -9.668 16.958 3.737 1.00 85.69 217 GLU A N 1
ATOM 1809 C CA . GLU A 1 217 ? -9.994 18.050 4.672 1.00 85.69 217 GLU A CA 1
ATOM 1810 C C . GLU A 1 217 ? -11.490 18.068 5.029 1.00 85.69 217 GLU A C 1
ATOM 1812 O O . GLU A 1 217 ? -11.846 18.159 6.203 1.00 85.69 217 GLU A O 1
ATOM 1817 N N . ASP A 1 218 ? -12.362 17.843 4.044 1.00 86.38 218 ASP A N 1
ATOM 1818 C CA . ASP A 1 218 ? -13.821 17.818 4.216 1.00 86.38 218 ASP A CA 1
ATOM 1819 C C . ASP A 1 218 ? -14.330 16.658 5.100 1.00 86.38 218 ASP A C 1
ATOM 1821 O O . ASP A 1 218 ? -15.475 16.679 5.561 1.00 86.38 218 ASP A O 1
ATOM 1825 N N . LEU A 1 219 ? -13.511 15.623 5.327 1.00 83.25 219 LEU A N 1
ATOM 1826 C CA . LEU A 1 219 ? -13.853 14.477 6.176 1.00 83.25 219 LEU A CA 1
ATOM 1827 C C . LEU A 1 219 ? -13.401 14.649 7.627 1.00 83.25 219 LEU A C 1
ATOM 1829 O O . LEU A 1 219 ? -13.850 13.880 8.476 1.00 83.25 219 LEU A O 1
ATOM 1833 N N . LEU A 1 220 ? -12.539 15.624 7.929 1.00 85.38 220 LEU A N 1
ATOM 1834 C CA . LEU A 1 220 ? -11.954 15.781 9.266 1.00 85.38 220 LEU A CA 1
ATOM 1835 C C . LEU A 1 220 ? -13.017 16.026 10.344 1.00 85.38 220 LEU A C 1
ATOM 1837 O O . LEU A 1 220 ? -12.926 15.462 11.433 1.00 85.38 220 LEU A O 1
ATOM 1841 N N . ASP A 1 221 ? -14.051 16.799 10.010 1.00 85.69 221 ASP A N 1
ATOM 1842 C CA . ASP A 1 221 ? -15.162 17.119 10.914 1.00 85.69 221 ASP A CA 1
ATOM 1843 C C . ASP A 1 221 ? -16.388 16.208 10.712 1.00 85.69 221 ASP A C 1
ATOM 1845 O O . ASP A 1 221 ? -17.409 16.352 11.394 1.00 85.69 221 ASP A O 1
ATOM 1849 N N . ALA A 1 222 ? -16.324 15.260 9.770 1.00 83.75 222 ALA A N 1
ATOM 1850 C CA . ALA A 1 222 ? -17.430 14.356 9.489 1.00 83.75 222 ALA A CA 1
ATOM 1851 C C . ALA A 1 222 ? -17.534 13.263 10.575 1.00 83.75 222 ALA A C 1
ATOM 1853 O O . ALA A 1 222 ? -16.553 12.570 10.858 1.00 83.75 222 ALA A O 1
ATOM 1854 N N . PRO A 1 223 ? -18.721 13.027 11.172 1.00 84.81 223 PRO A N 1
ATOM 1855 C CA . PRO A 1 223 ? -18.877 11.953 12.144 1.00 84.81 223 PRO A CA 1
ATOM 1856 C C . PRO A 1 223 ? -18.739 10.582 11.481 1.00 84.81 223 PRO A C 1
ATOM 1858 O O . PRO A 1 223 ? -19.454 10.280 10.527 1.00 84.81 223 PRO A O 1
ATOM 1861 N N . VAL A 1 224 ? -17.909 9.710 12.055 1.00 82.56 224 VAL A N 1
ATOM 1862 C CA . VAL A 1 224 ? -17.846 8.294 11.648 1.00 82.56 224 VAL A CA 1
ATOM 1863 C C . VAL A 1 224 ? -19.129 7.556 12.049 1.00 82.56 224 VAL A C 1
ATOM 1865 O O . VAL A 1 224 ? -19.745 6.867 11.239 1.00 82.56 224 VAL A O 1
ATOM 1868 N N . PHE A 1 225 ? -19.566 7.722 13.300 1.00 85.12 225 PHE A N 1
ATOM 1869 C CA . PHE A 1 225 ? -20.810 7.138 13.800 1.00 85.12 225 PHE A CA 1
ATOM 1870 C C . PHE A 1 225 ? -21.949 8.133 13.601 1.00 85.12 225 PHE A C 1
ATOM 1872 O O . PHE A 1 225 ? -22.153 9.027 14.421 1.00 85.12 225 PHE A O 1
ATOM 1879 N N . LEU A 1 226 ? -22.664 7.995 12.488 1.00 82.88 226 LEU A N 1
ATOM 1880 C CA . LEU A 1 226 ? -23.808 8.840 12.155 1.00 82.88 226 LEU A CA 1
ATOM 1881 C C . LEU A 1 226 ? -25.083 8.350 12.839 1.00 82.88 226 LEU A C 1
ATOM 1883 O O . LEU A 1 226 ? -25.372 7.153 12.851 1.00 82.88 226 LEU A O 1
ATOM 1887 N N . ASN A 1 227 ? -25.894 9.285 13.328 1.00 81.12 227 ASN A N 1
ATOM 1888 C CA . ASN A 1 227 ? -27.252 8.989 13.760 1.00 81.12 227 ASN A CA 1
ATOM 1889 C C . ASN A 1 227 ? -28.132 8.668 12.539 1.00 81.12 227 ASN A C 1
ATOM 1891 O O . ASN A 1 227 ? -28.563 9.563 11.813 1.00 81.12 227 ASN A O 1
ATOM 1895 N N . GLN A 1 228 ? -28.422 7.385 12.333 1.00 72.25 228 GLN A N 1
ATOM 1896 C CA . GLN A 1 228 ? -29.264 6.900 11.228 1.00 72.25 228 GLN A CA 1
ATOM 1897 C C . GLN A 1 228 ? -30.770 6.968 11.536 1.00 72.25 228 GLN A C 1
ATOM 1899 O O . GLN A 1 228 ? -31.603 6.679 10.679 1.00 72.25 228 GLN A O 1
ATOM 1904 N N . SER A 1 229 ? -31.139 7.344 12.763 1.00 64.50 229 SER A N 1
ATOM 1905 C CA . SER A 1 229 ? -32.523 7.319 13.259 1.00 64.50 229 SER A CA 1
ATOM 1906 C C . SER A 1 229 ? -33.386 8.430 12.652 1.00 64.50 229 SER A C 1
ATOM 1908 O O . SER A 1 229 ? -34.612 8.331 12.648 1.00 64.50 229 SER A O 1
ATOM 1910 N N . THR A 1 230 ? -32.758 9.472 12.099 1.00 59.09 230 THR A N 1
ATOM 1911 C CA . THR A 1 230 ? -33.442 10.610 11.479 1.00 59.09 230 THR A CA 1
ATOM 1912 C C . THR A 1 230 ? -32.946 10.784 10.047 1.00 59.09 230 THR A C 1
ATOM 1914 O O . THR A 1 230 ? -31.771 11.080 9.823 1.00 59.09 230 THR A O 1
ATOM 1917 N N . LYS A 1 231 ? -33.840 10.634 9.058 1.00 56.84 231 LYS A N 1
ATOM 1918 C CA . LYS A 1 231 ? -33.507 10.859 7.639 1.00 56.84 231 LYS A CA 1
ATOM 1919 C C . LYS A 1 231 ? -32.848 12.232 7.456 1.00 56.84 231 LYS A C 1
ATOM 1921 O O . LYS A 1 231 ? -33.439 13.253 7.794 1.00 56.84 231 LYS A O 1
ATOM 1926 N N . GLY A 1 232 ? -31.639 12.244 6.895 1.00 56.28 232 GLY A N 1
ATOM 1927 C CA . GLY A 1 232 ? -30.902 13.465 6.549 1.00 56.28 232 GLY A CA 1
ATOM 1928 C C . GLY A 1 232 ? -30.047 14.072 7.669 1.00 56.28 232 GLY A C 1
ATOM 1929 O O . GLY A 1 232 ? -29.394 15.088 7.434 1.00 56.28 232 GLY A O 1
ATOM 1930 N N . ALA A 1 233 ? -29.997 13.479 8.868 1.00 58.34 233 ALA A N 1
ATOM 1931 C CA . ALA A 1 233 ? -29.146 13.980 9.944 1.00 58.34 233 ALA A CA 1
ATOM 1932 C C . ALA A 1 233 ? -27.679 13.542 9.758 1.00 58.34 233 ALA A C 1
ATOM 1934 O O . ALA A 1 233 ? -27.325 12.395 9.994 1.00 58.34 233 ALA A O 1
ATOM 1935 N N . LYS A 1 234 ? -26.790 14.484 9.416 1.00 66.00 234 LYS A N 1
ATOM 1936 C CA . LYS A 1 234 ? -25.323 14.300 9.465 1.00 66.00 234 LYS A CA 1
ATOM 1937 C C . LYS A 1 234 ? -24.759 14.522 10.880 1.00 66.00 234 LYS A C 1
ATOM 1939 O O . LYS A 1 234 ? -23.770 15.225 11.053 1.00 66.00 234 LYS A O 1
ATOM 1944 N N . ARG A 1 235 ? -25.450 14.036 11.915 1.00 80.44 235 ARG A N 1
ATOM 1945 C CA . ARG A 1 235 ? -25.072 14.266 13.322 1.00 80.44 235 ARG A CA 1
ATOM 1946 C C . ARG A 1 235 ? -24.392 13.028 13.892 1.00 80.44 235 ARG A C 1
ATOM 1948 O O . ARG A 1 235 ? -24.715 11.916 13.479 1.00 80.44 235 ARG A O 1
ATOM 1955 N N . VAL A 1 236 ? -23.496 13.235 14.855 1.00 86.12 236 VAL A N 1
ATOM 1956 C CA . VAL A 1 236 ? -22.918 12.155 15.669 1.00 86.12 236 VAL A CA 1
ATOM 1957 C C . VAL A 1 236 ? -24.055 11.345 16.310 1.00 86.12 236 VAL A C 1
ATOM 1959 O O . VAL A 1 236 ? -25.073 11.908 16.724 1.00 86.12 236 VAL A O 1
ATOM 1962 N N . GLU A 1 237 ? -23.897 10.026 16.357 1.00 85.94 237 GLU A N 1
ATOM 1963 C CA . GLU A 1 237 ? -24.821 9.103 17.012 1.00 85.94 237 GLU A CA 1
ATOM 1964 C C . GLU A 1 237 ? -25.035 9.459 18.492 1.00 85.94 237 GLU A C 1
ATOM 1966 O O . GLU A 1 237 ? -24.136 9.936 19.184 1.00 85.94 237 GLU A O 1
ATOM 1971 N N . ASN A 1 238 ? -26.251 9.226 18.983 1.00 87.31 238 ASN A N 1
ATOM 1972 C CA . ASN A 1 238 ? -26.645 9.517 20.352 1.00 87.31 238 ASN A CA 1
ATOM 1973 C C . ASN A 1 238 ? -26.506 8.276 21.257 1.00 87.31 238 ASN A C 1
ATOM 1975 O O . ASN A 1 238 ? -26.950 7.176 20.914 1.00 87.31 238 ASN A O 1
ATOM 1979 N N . ALA A 1 239 ? -25.926 8.477 22.446 1.00 87.06 239 ALA A N 1
ATOM 1980 C CA . ALA A 1 239 ? -25.646 7.414 23.410 1.00 87.06 239 ALA A CA 1
ATOM 1981 C C . ALA A 1 239 ? -26.911 6.699 23.914 1.00 87.06 239 ALA A C 1
ATOM 1983 O O . ALA A 1 239 ? -26.927 5.471 23.944 1.00 87.06 239 ALA A O 1
ATOM 1984 N N . ASP A 1 240 ? -27.983 7.427 24.240 1.00 84.94 240 ASP A N 1
ATOM 1985 C CA . ASP A 1 240 ? -29.242 6.838 24.729 1.00 84.94 240 ASP A CA 1
ATOM 1986 C C . ASP A 1 240 ? -29.908 5.974 23.656 1.00 84.94 240 ASP A C 1
ATOM 1988 O O . ASP A 1 240 ? -30.452 4.899 23.929 1.00 84.94 240 ASP A O 1
ATOM 1992 N N . THR A 1 241 ? -29.816 6.424 22.404 1.00 84.88 241 THR A N 1
ATOM 1993 C CA . THR A 1 241 ? -30.363 5.702 21.253 1.00 84.88 241 THR A CA 1
ATOM 1994 C C . THR A 1 241 ? -29.585 4.405 21.020 1.00 84.88 241 THR A C 1
ATOM 1996 O O . THR A 1 241 ? -30.182 3.336 20.873 1.00 84.88 241 THR A O 1
ATOM 1999 N N . PHE A 1 242 ? -28.250 4.462 21.050 1.00 88.44 242 PHE A N 1
ATOM 2000 C CA . PHE A 1 242 ? -27.410 3.265 20.994 1.00 88.44 242 PHE A CA 1
ATOM 2001 C C . PHE A 1 242 ? -27.660 2.324 22.182 1.00 88.44 242 PHE A C 1
ATOM 2003 O O . PHE A 1 242 ? -27.849 1.127 21.970 1.00 88.44 242 PHE A O 1
ATOM 2010 N N . GLY A 1 243 ? -27.723 2.853 23.406 1.00 88.38 243 GLY A N 1
ATOM 2011 C CA . GLY A 1 243 ? -27.971 2.088 24.628 1.00 88.38 243 GLY A CA 1
ATOM 2012 C C . GLY A 1 243 ? -29.311 1.355 24.602 1.00 88.38 243 GLY A C 1
ATOM 2013 O O . GLY A 1 243 ? -29.377 0.177 24.951 1.00 88.38 243 GLY A O 1
ATOM 2014 N N . SER A 1 244 ? -30.360 2.002 24.088 1.00 88.00 244 SER A N 1
ATOM 2015 C CA . SER A 1 244 ? -31.675 1.381 23.890 1.00 88.00 244 SER A CA 1
ATOM 2016 C C . SER A 1 244 ? -31.593 0.193 22.926 1.00 88.00 244 SER A C 1
ATOM 2018 O O . SER A 1 244 ? -32.009 -0.915 23.269 1.00 88.00 244 SER A O 1
ATOM 2020 N N . ARG A 1 245 ? -30.959 0.377 21.757 1.00 89.44 245 ARG A N 1
ATOM 2021 C CA . ARG A 1 245 ? -30.767 -0.703 20.769 1.00 89.44 245 ARG A CA 1
ATOM 2022 C C . ARG A 1 245 ? -29.890 -1.840 21.307 1.00 89.44 245 ARG A C 1
ATOM 2024 O O . ARG A 1 245 ? -30.161 -3.007 21.019 1.00 89.44 245 ARG A O 1
ATOM 2031 N N . HIS A 1 246 ? -28.860 -1.524 22.094 1.00 90.31 246 HIS A N 1
ATOM 2032 C CA . HIS A 1 246 ? -28.003 -2.512 22.754 1.00 90.31 246 HIS A CA 1
ATOM 2033 C C . HIS A 1 246 ? -28.796 -3.353 23.760 1.00 90.31 246 HIS A C 1
ATOM 2035 O O . HIS A 1 246 ? -28.732 -4.582 23.723 1.00 90.31 246 HIS A O 1
ATOM 2041 N N . ARG A 1 247 ? -29.615 -2.708 24.601 1.00 90.06 247 ARG A N 1
ATOM 2042 C CA . ARG A 1 247 ? -30.487 -3.390 25.564 1.00 90.06 247 ARG A CA 1
ATOM 2043 C C . ARG A 1 247 ? -31.458 -4.339 24.867 1.00 90.06 247 ARG A C 1
ATOM 2045 O O . ARG A 1 247 ? -31.570 -5.497 25.257 1.00 90.06 247 ARG A O 1
ATOM 2052 N N . GLU A 1 248 ? -32.132 -3.879 23.816 1.00 87.12 248 GLU A N 1
ATOM 2053 C CA . GLU A 1 248 ? -33.028 -4.735 23.033 1.00 87.12 248 GLU A CA 1
ATOM 2054 C C . GLU A 1 248 ? -32.295 -5.934 22.417 1.00 87.12 248 GLU A C 1
ATOM 2056 O O . GLU A 1 248 ? -32.837 -7.038 22.382 1.00 87.12 248 GLU A O 1
ATOM 2061 N N . CYS A 1 249 ? -31.055 -5.738 21.953 1.00 88.25 249 CYS A N 1
ATOM 2062 C CA . CYS A 1 249 ? -30.211 -6.821 21.456 1.00 88.25 249 CYS A CA 1
ATOM 2063 C C . CYS A 1 249 ? -29.940 -7.873 22.538 1.00 88.25 249 CYS A C 1
ATOM 2065 O O . CYS A 1 249 ? -30.129 -9.062 22.289 1.00 88.25 249 CYS A O 1
ATOM 2067 N N . GLY A 1 250 ? -29.582 -7.451 23.753 1.00 88.94 250 GLY A N 1
ATOM 2068 C CA . GLY A 1 250 ? -29.358 -8.374 24.864 1.00 88.94 250 GLY A CA 1
ATOM 2069 C C . GLY A 1 250 ? -30.615 -9.149 25.272 1.00 88.94 250 GLY A C 1
ATOM 2070 O O . GLY A 1 250 ? -30.529 -10.355 25.496 1.00 88.94 250 GLY A O 1
ATOM 2071 N N . ILE A 1 251 ? -31.796 -8.514 25.264 1.00 87.25 251 ILE A N 1
ATOM 2072 C CA . ILE A 1 251 ? -33.071 -9.215 25.514 1.00 87.25 251 ILE A CA 1
ATOM 2073 C C . ILE A 1 251 ? -33.278 -10.313 24.468 1.00 87.25 251 ILE A C 1
ATOM 2075 O O . ILE A 1 251 ? -33.549 -11.461 24.819 1.00 87.25 251 ILE A O 1
ATOM 2079 N N . ARG A 1 252 ? -33.082 -9.990 23.181 1.00 85.12 252 ARG A N 1
ATOM 2080 C CA . ARG A 1 252 ? -33.178 -10.975 22.089 1.00 85.12 252 ARG A CA 1
ATOM 2081 C C . ARG A 1 252 ? -32.137 -12.093 22.201 1.00 85.12 252 ARG A C 1
ATOM 2083 O O . ARG A 1 252 ? -32.410 -13.206 21.771 1.00 85.12 252 ARG A O 1
ATOM 2090 N N . ALA A 1 253 ? -30.976 -11.824 22.797 1.00 85.19 253 ALA A N 1
ATOM 2091 C CA . ALA A 1 253 ? -29.925 -12.815 23.043 1.00 85.19 253 ALA A CA 1
ATOM 2092 C C . ALA A 1 253 ? -30.172 -13.701 24.287 1.00 85.19 253 ALA A C 1
ATOM 2094 O O . ALA A 1 253 ? -29.372 -14.600 24.584 1.00 85.19 253 ALA A O 1
ATOM 2095 N N . GLY A 1 254 ? -31.281 -13.478 25.000 1.00 87.38 254 GLY A N 1
ATOM 2096 C CA . GLY A 1 254 ? -31.682 -14.268 26.158 1.00 87.38 254 GLY A CA 1
ATOM 2097 C C . GLY A 1 254 ? -31.300 -13.668 27.507 1.00 87.38 254 GLY A C 1
ATOM 2098 O O . GLY A 1 254 ? -31.414 -14.355 28.515 1.00 87.38 254 GLY A O 1
ATOM 2099 N N . PHE A 1 255 ? -30.846 -12.417 27.568 1.00 89.88 255 PHE A N 1
ATOM 2100 C CA . PHE A 1 255 ? -30.514 -11.764 28.834 1.00 89.88 255 PHE A CA 1
ATOM 2101 C C . PHE A 1 255 ? -31.739 -11.005 29.376 1.00 89.88 255 PHE A C 1
ATOM 2103 O O . PHE A 1 255 ? -32.070 -9.945 28.843 1.00 89.88 255 PHE A O 1
ATOM 2110 N N . PRO A 1 256 ? -32.437 -11.504 30.420 1.00 87.31 256 PRO A N 1
ATOM 2111 C CA . PRO A 1 256 ? -33.559 -10.793 31.041 1.00 87.31 256 PRO A CA 1
ATOM 2112 C C . PRO A 1 256 ? -33.141 -9.435 31.616 1.00 87.31 256 PRO A C 1
ATOM 2114 O O . PRO A 1 256 ? -33.916 -8.480 31.576 1.00 87.31 256 PRO A O 1
ATOM 2117 N N . VAL A 1 257 ? -31.899 -9.344 32.095 1.00 90.38 257 VAL A N 1
ATOM 2118 C CA . VAL A 1 257 ? -31.220 -8.094 32.438 1.00 90.38 257 VAL A CA 1
ATOM 2119 C C . VAL A 1 257 ? -29.975 -8.013 31.552 1.00 90.38 257 VAL A C 1
ATOM 2121 O O . VAL A 1 257 ? -28.956 -8.617 31.882 1.00 90.38 257 VAL A O 1
ATOM 2124 N N . PRO A 1 258 ? -30.071 -7.370 30.374 1.00 91.12 258 PRO A N 1
ATOM 2125 C CA . PRO A 1 258 ? -28.951 -7.240 29.450 1.00 91.12 258 PRO A CA 1
ATOM 2126 C C . PRO A 1 258 ? -27.742 -6.553 30.080 1.00 91.12 258 PRO A C 1
ATOM 2128 O O . PRO A 1 258 ? -27.942 -5.569 30.797 1.00 91.12 258 PRO A O 1
ATOM 2131 N N . PRO A 1 259 ? -26.511 -6.981 29.748 1.00 91.69 259 PRO A N 1
ATOM 2132 C CA . PRO A 1 259 ? -25.328 -6.209 30.097 1.00 91.69 259 PRO A CA 1
ATOM 2133 C C . PRO A 1 259 ? -25.393 -4.822 29.448 1.00 91.69 259 PRO A C 1
ATOM 2135 O O . PRO A 1 259 ? -25.812 -4.661 28.299 1.00 91.69 259 PRO A O 1
ATOM 2138 N N . THR A 1 260 ? -24.978 -3.812 30.196 1.00 91.50 260 THR A N 1
ATOM 2139 C CA . THR A 1 260 ? -24.798 -2.436 29.742 1.00 91.50 260 THR A CA 1
ATOM 2140 C C . THR A 1 260 ? -23.369 -2.216 29.251 1.00 91.50 260 THR A C 1
ATOM 2142 O O . THR A 1 260 ? -22.457 -2.990 29.536 1.00 91.50 260 THR A O 1
ATOM 2145 N N . ILE A 1 261 ? -23.129 -1.096 28.564 1.00 90.88 261 ILE A N 1
ATOM 2146 C CA . ILE A 1 261 ? -21.769 -0.670 28.189 1.00 90.88 261 ILE A CA 1
ATOM 2147 C C . ILE A 1 261 ? -20.864 -0.499 29.421 1.00 90.88 261 ILE A C 1
ATOM 2149 O O . ILE A 1 261 ? -19.661 -0.748 29.335 1.00 90.88 261 ILE A O 1
ATOM 2153 N N . HIS A 1 262 ? -21.433 -0.138 30.575 1.00 90.25 262 HIS A N 1
ATOM 2154 C CA . HIS A 1 262 ? -20.685 -0.026 31.825 1.00 90.25 262 HIS A CA 1
ATOM 2155 C C . HIS A 1 262 ? -20.283 -1.387 32.402 1.00 90.25 262 HIS A C 1
ATOM 2157 O O . HIS A 1 262 ? -19.192 -1.479 32.956 1.00 90.25 262 HIS A O 1
ATOM 2163 N N . ASP A 1 263 ? -21.080 -2.439 32.203 1.00 90.75 263 ASP A N 1
ATOM 2164 C CA . ASP A 1 263 ? -20.735 -3.798 32.644 1.00 90.75 263 ASP A CA 1
ATOM 2165 C C . ASP A 1 263 ? -19.571 -4.363 31.815 1.00 90.75 263 ASP A C 1
ATOM 2167 O O . ASP A 1 263 ? -18.599 -4.878 32.365 1.00 90.75 263 ASP A O 1
ATOM 2171 N N . TRP A 1 264 ? -19.599 -4.162 30.489 1.00 90.56 264 TRP A N 1
ATOM 2172 C CA . TRP A 1 264 ? -18.474 -4.507 29.607 1.00 90.56 264 TRP A CA 1
ATOM 2173 C C . TRP A 1 264 ? -17.197 -3.750 29.985 1.00 90.56 264 TRP A C 1
ATOM 2175 O O . TRP A 1 264 ? -16.101 -4.314 29.992 1.00 90.56 264 TRP A O 1
ATOM 2185 N N . ARG A 1 265 ? -17.333 -2.461 30.319 1.00 92.12 265 ARG A N 1
ATOM 2186 C CA . ARG A 1 265 ? -16.221 -1.640 30.799 1.00 92.12 265 ARG A CA 1
ATOM 2187 C C . ARG A 1 265 ? -15.688 -2.138 32.143 1.00 92.12 265 ARG A C 1
ATOM 2189 O O . ARG A 1 265 ? -14.473 -2.159 32.305 1.00 92.12 265 ARG A O 1
ATOM 2196 N N . ALA A 1 266 ? -16.551 -2.537 33.078 1.00 90.69 266 ALA A N 1
ATOM 2197 C CA . ALA A 1 266 ? -16.146 -3.061 34.380 1.00 90.69 266 ALA A CA 1
ATOM 2198 C C . ALA A 1 266 ? -15.279 -4.317 34.237 1.00 90.69 266 ALA A C 1
ATOM 2200 O O . ALA A 1 266 ? -14.172 -4.343 34.772 1.00 90.69 266 ALA A O 1
ATOM 2201 N N . GLU A 1 267 ? -15.717 -5.294 33.436 1.00 90.38 267 GLU A N 1
ATOM 2202 C CA . GLU A 1 267 ? -14.934 -6.513 33.188 1.00 90.38 267 GLU A CA 1
ATOM 2203 C C . GLU A 1 267 ? -13.610 -6.193 32.484 1.00 90.38 267 GLU A C 1
ATOM 2205 O O . GLU A 1 267 ? -12.557 -6.681 32.888 1.00 90.38 267 GLU A O 1
ATOM 2210 N N . GLY A 1 268 ? -13.627 -5.308 31.479 1.00 90.62 268 GLY A N 1
ATOM 2211 C CA . GLY A 1 268 ? -12.406 -4.875 30.798 1.00 90.62 268 GLY A CA 1
ATOM 2212 C C . GLY A 1 268 ? -11.389 -4.236 31.749 1.00 90.62 268 GLY A C 1
ATOM 2213 O O . GLY A 1 268 ? -10.205 -4.551 31.681 1.00 90.62 268 GLY A O 1
ATOM 2214 N N . LEU A 1 269 ? -11.840 -3.375 32.667 1.00 92.31 269 LEU A N 1
ATOM 2215 C CA . LEU A 1 269 ? -10.965 -2.747 33.660 1.00 92.31 269 LEU A CA 1
ATOM 2216 C C . LEU A 1 269 ? -10.480 -3.732 34.722 1.00 92.31 269 LEU A C 1
ATOM 2218 O O . LEU A 1 269 ? -9.325 -3.638 35.129 1.00 92.31 269 LEU A O 1
ATOM 2222 N N . PHE A 1 270 ? -11.325 -4.673 35.142 1.00 90.56 270 PHE A N 1
ATOM 2223 C CA . PHE A 1 270 ? -10.939 -5.742 36.057 1.00 90.56 270 PHE A CA 1
ATOM 2224 C C . PHE A 1 270 ? -9.844 -6.629 35.452 1.00 90.56 270 PHE A C 1
ATOM 2226 O O . PHE A 1 270 ? -8.829 -6.878 36.097 1.00 90.56 270 PHE A O 1
ATOM 2233 N N . LEU A 1 271 ? -9.999 -7.046 34.192 1.00 89.50 271 LEU A N 1
ATOM 2234 C CA . LEU A 1 271 ? -8.989 -7.843 33.495 1.00 89.50 271 LEU A CA 1
ATOM 2235 C C . LEU A 1 271 ? -7.690 -7.059 33.289 1.00 89.50 271 LEU A C 1
ATOM 2237 O O . LEU A 1 271 ? -6.605 -7.620 33.452 1.00 89.50 271 LEU A O 1
ATOM 2241 N N . THR A 1 272 ? -7.770 -5.761 32.987 1.00 90.06 272 THR A N 1
ATOM 2242 C CA . THR A 1 272 ? -6.566 -4.929 32.906 1.00 90.06 272 THR A CA 1
ATOM 2243 C C . THR A 1 272 ? -5.869 -4.808 34.260 1.00 90.06 272 THR A C 1
ATOM 2245 O O . THR A 1 272 ? -4.653 -4.940 34.311 1.00 90.06 272 THR A O 1
ATOM 2248 N N . ASP A 1 273 ? -6.609 -4.608 35.353 1.00 90.00 273 ASP A N 1
ATOM 2249 C CA . ASP A 1 273 ? -6.056 -4.563 36.716 1.00 90.00 273 ASP A CA 1
ATOM 2250 C C . ASP A 1 273 ? -5.394 -5.892 37.117 1.00 90.00 273 ASP A C 1
ATOM 2252 O O . ASP A 1 273 ? -4.339 -5.910 37.745 1.00 90.00 273 ASP A O 1
ATOM 2256 N N . LYS A 1 274 ? -5.983 -7.014 36.687 1.00 87.69 274 LYS A N 1
ATOM 2257 C CA . LYS A 1 274 ? -5.468 -8.366 36.928 1.00 87.69 274 LYS A CA 1
ATOM 2258 C C . LYS A 1 274 ? -4.170 -8.659 36.167 1.00 87.69 274 LYS A C 1
ATOM 2260 O O . LYS A 1 274 ? -3.311 -9.373 36.682 1.00 87.69 274 LYS A O 1
ATOM 2265 N N . HIS A 1 275 ? -4.040 -8.168 34.934 1.00 90.12 275 HIS A N 1
ATOM 2266 C CA . HIS A 1 275 ? -2.948 -8.548 34.025 1.00 90.12 275 HIS A CA 1
ATOM 2267 C C . HIS A 1 275 ? -1.882 -7.464 33.811 1.00 90.12 275 HIS A C 1
ATOM 2269 O O . HIS A 1 275 ? -0.798 -7.770 33.313 1.00 90.12 275 HIS A O 1
ATOM 2275 N N . TYR A 1 276 ? -2.161 -6.215 34.181 1.00 92.88 276 TYR A N 1
ATOM 2276 C CA . TYR A 1 276 ? -1.291 -5.061 33.958 1.00 92.88 276 TYR A CA 1
ATOM 2277 C C . TYR A 1 276 ? -1.190 -4.184 35.212 1.00 92.88 276 TYR A C 1
ATOM 2279 O O . TYR A 1 276 ? -1.798 -4.453 36.243 1.00 92.88 276 TYR A O 1
ATOM 2287 N N . SER A 1 277 ? -0.372 -3.129 35.150 1.00 91.75 277 SER A N 1
ATOM 2288 C CA . SER A 1 277 ? -0.210 -2.220 36.285 1.00 91.75 277 SER A CA 1
ATOM 2289 C C . SER A 1 277 ? -1.453 -1.342 36.498 1.00 91.75 277 SER A C 1
ATOM 2291 O O . SER A 1 277 ? -2.150 -1.011 35.532 1.00 91.75 277 SER A O 1
ATOM 2293 N N . PRO A 1 278 ? -1.683 -0.852 37.732 1.00 90.38 278 PRO A N 1
ATOM 2294 C CA . PRO A 1 278 ? -2.719 0.141 37.996 1.00 90.38 278 PRO A CA 1
ATOM 2295 C C . PRO A 1 278 ? -2.603 1.379 37.100 1.00 90.38 278 PRO A C 1
ATOM 2297 O O . PRO A 1 278 ? -3.617 1.892 36.645 1.00 90.38 278 PRO A O 1
ATOM 2300 N N . ASP A 1 279 ? -1.390 1.834 36.774 1.00 89.62 279 ASP A N 1
ATOM 2301 C CA . ASP A 1 279 ? -1.193 2.988 35.885 1.00 89.62 279 ASP A CA 1
ATOM 2302 C C . ASP A 1 279 ? -1.585 2.677 34.430 1.00 89.62 279 ASP A C 1
ATOM 2304 O O . ASP A 1 279 ? -2.171 3.522 33.754 1.00 89.62 279 ASP A O 1
ATOM 2308 N N . ALA A 1 280 ? -1.341 1.449 33.955 1.00 89.62 280 ALA A N 1
ATOM 2309 C CA . ALA A 1 280 ? -1.820 1.003 32.647 1.00 89.62 280 ALA A CA 1
ATOM 2310 C C . ALA A 1 280 ? -3.353 0.923 32.613 1.00 89.62 280 ALA A C 1
ATOM 2312 O O . ALA A 1 280 ? -3.971 1.379 31.650 1.00 89.62 280 ALA A O 1
ATOM 2313 N N . ARG A 1 281 ? -3.976 0.423 33.690 1.00 93.12 281 ARG A N 1
ATOM 2314 C CA . ARG A 1 281 ? -5.435 0.443 33.865 1.00 93.12 281 ARG A CA 1
ATOM 2315 C C . ARG A 1 281 ? -5.981 1.867 33.860 1.00 93.12 281 ARG A C 1
ATOM 2317 O O . ARG A 1 281 ? -6.955 2.123 33.163 1.00 93.12 281 ARG A O 1
ATOM 2324 N N . MET A 1 282 ? -5.362 2.790 34.594 1.00 91.75 282 MET A N 1
ATOM 2325 C CA . MET A 1 282 ? -5.753 4.204 34.638 1.00 91.75 282 MET A CA 1
ATOM 2326 C C . MET A 1 282 ? -5.684 4.851 33.251 1.00 91.75 282 MET A C 1
ATOM 2328 O O . MET A 1 282 ? -6.657 5.466 32.816 1.00 91.75 282 MET A O 1
ATOM 2332 N N . GLY A 1 283 ? -4.586 4.630 32.519 1.00 89.00 283 GLY A N 1
ATOM 2333 C CA . GLY A 1 283 ? -4.420 5.109 31.146 1.00 89.00 283 GLY A CA 1
ATOM 2334 C C . GLY A 1 283 ? -5.442 4.517 30.171 1.00 89.00 283 GLY A C 1
ATOM 2335 O O . GLY A 1 283 ? -6.046 5.255 29.398 1.00 89.00 283 GLY A O 1
ATOM 2336 N N . GLN A 1 284 ? -5.703 3.207 30.238 1.00 88.94 284 GLN A N 1
ATOM 2337 C CA . GLN A 1 284 ? -6.740 2.555 29.428 1.00 88.94 284 GLN A CA 1
ATOM 2338 C C . GLN A 1 284 ? -8.148 3.049 29.788 1.00 88.94 284 GLN A C 1
ATOM 2340 O O . GLN A 1 284 ? -9.006 3.197 28.917 1.00 88.94 284 GLN A O 1
ATOM 2345 N N . ALA A 1 285 ? -8.407 3.290 31.072 1.00 88.25 285 ALA A N 1
ATOM 2346 C CA . ALA A 1 285 ? -9.685 3.790 31.543 1.00 88.25 285 ALA A CA 1
ATOM 2347 C C . ALA A 1 285 ? -9.889 5.273 31.205 1.00 88.25 285 ALA A C 1
ATOM 2349 O O . ALA A 1 285 ? -11.038 5.706 31.141 1.00 88.25 285 ALA A O 1
ATOM 2350 N N . GLY A 1 286 ? -8.824 6.054 31.019 1.00 89.00 286 GLY A N 1
ATOM 2351 C CA . GLY A 1 286 ? -8.916 7.515 31.034 1.00 89.00 286 GLY A CA 1
ATOM 2352 C C . GLY A 1 286 ? -9.393 8.028 32.397 1.00 89.00 286 GLY A C 1
ATOM 2353 O O . GLY A 1 286 ? -10.279 8.874 32.460 1.00 89.00 286 GLY A O 1
ATOM 2354 N N . GLN A 1 287 ? -8.895 7.428 33.482 1.00 88.38 287 GLN A N 1
ATOM 2355 C CA . GLN A 1 287 ? -9.185 7.838 34.857 1.00 88.38 287 GLN A CA 1
ATOM 2356 C C . GLN A 1 287 ? -8.018 8.663 35.401 1.00 88.38 287 GLN A C 1
ATOM 2358 O O . GLN A 1 287 ? -6.867 8.266 35.235 1.00 88.38 287 GLN A O 1
ATOM 2363 N N . ASP A 1 288 ? -8.331 9.743 36.117 1.00 86.06 288 ASP A N 1
ATOM 2364 C CA . ASP A 1 288 ? -7.338 10.560 36.833 1.00 86.06 288 ASP A CA 1
ATOM 2365 C C . ASP A 1 288 ? -7.191 10.147 38.309 1.00 86.06 288 ASP A C 1
ATOM 2367 O O . ASP A 1 288 ? -6.172 10.420 38.938 1.00 86.06 288 ASP A O 1
ATOM 2371 N N . ASP A 1 289 ? -8.186 9.436 38.852 1.00 87.38 289 ASP A N 1
ATOM 2372 C CA . ASP A 1 289 ? -8.199 8.928 40.224 1.00 87.38 289 ASP A CA 1
ATOM 2373 C C . ASP A 1 289 ? -8.339 7.396 40.292 1.00 87.38 289 ASP A C 1
ATOM 2375 O O . ASP A 1 289 ? -9.232 6.794 39.684 1.00 87.38 289 ASP A O 1
ATOM 2379 N N . ARG A 1 290 ? -7.466 6.772 41.093 1.00 85.12 290 ARG A N 1
ATOM 2380 C CA . ARG A 1 290 ? -7.416 5.322 41.318 1.00 85.12 290 ARG A CA 1
ATOM 2381 C C . ARG A 1 290 ? -8.657 4.797 42.039 1.00 85.12 290 ARG A C 1
ATOM 2383 O O . ARG A 1 290 ? -9.030 3.647 41.784 1.00 85.12 290 ARG A O 1
ATOM 2390 N N . GLU A 1 291 ? -9.314 5.618 42.860 1.00 90.25 291 GLU A N 1
ATOM 2391 C CA . GLU A 1 291 ? -10.516 5.227 43.616 1.00 90.25 291 GLU A CA 1
ATOM 2392 C C . GLU A 1 291 ? -11.733 4.989 42.722 1.00 90.25 291 GLU A C 1
ATOM 2394 O O . GLU A 1 291 ? -12.641 4.233 43.079 1.00 90.25 291 GLU A O 1
ATOM 2399 N N . THR A 1 292 ? -11.746 5.573 41.520 1.00 88.19 292 THR A N 1
ATOM 2400 C CA . THR A 1 292 ? -12.859 5.410 40.576 1.00 88.19 292 THR A CA 1
ATOM 2401 C C . THR A 1 292 ? -13.079 3.940 40.225 1.00 88.19 292 THR A C 1
ATOM 2403 O O . THR A 1 292 ? -14.226 3.495 40.139 1.00 88.19 292 THR A O 1
ATOM 2406 N N . PHE A 1 293 ? -11.995 3.175 40.049 1.00 89.31 293 PHE A N 1
ATOM 2407 C CA . PHE A 1 293 ? -12.075 1.733 39.828 1.00 89.31 293 PHE A CA 1
ATOM 2408 C C . PHE A 1 293 ? -12.600 0.999 41.057 1.00 89.31 293 PHE A C 1
ATOM 2410 O O . PHE A 1 293 ? -13.594 0.288 40.941 1.00 89.31 293 PHE A O 1
ATOM 2417 N N . HIS A 1 294 ? -11.973 1.209 42.216 1.00 86.56 294 HIS A N 1
ATOM 2418 C CA . HIS A 1 294 ? -12.335 0.531 43.462 1.00 86.56 294 HIS A CA 1
ATOM 2419 C C . HIS A 1 294 ? -13.819 0.739 43.812 1.00 86.56 294 HIS A C 1
ATOM 2421 O O . HIS A 1 294 ? -14.517 -0.197 44.191 1.00 86.56 294 HIS A O 1
ATOM 2427 N N . THR A 1 295 ? -14.331 1.953 43.596 1.00 88.19 2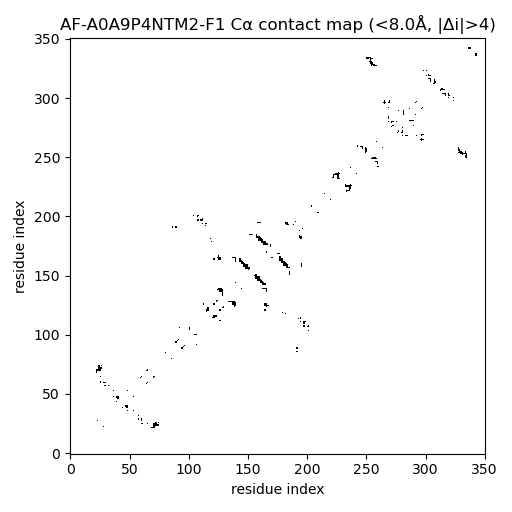95 THR A N 1
ATOM 2428 C CA . THR A 1 295 ? -15.708 2.320 43.947 1.00 88.19 295 THR A CA 1
ATOM 2429 C C . THR A 1 295 ? -16.754 1.782 42.966 1.00 88.19 295 THR A C 1
ATOM 2431 O O . THR A 1 295 ? -17.833 1.377 43.394 1.00 88.19 295 THR A O 1
ATOM 2434 N N . ASN A 1 296 ? -16.472 1.796 41.655 1.00 87.19 296 ASN A N 1
ATOM 2435 C CA . ASN A 1 296 ? -17.509 1.598 40.629 1.00 87.19 296 ASN A CA 1
ATOM 2436 C C . ASN A 1 296 ? -17.329 0.352 39.754 1.00 87.19 296 ASN A C 1
ATOM 2438 O O . ASN A 1 296 ? -18.296 -0.092 39.141 1.00 87.19 296 ASN A O 1
ATOM 2442 N N . TYR A 1 297 ? -16.110 -0.175 39.638 1.00 88.56 297 TYR A N 1
ATOM 2443 C CA . TYR A 1 297 ? -15.767 -1.188 38.632 1.00 88.56 297 TYR A CA 1
ATOM 2444 C C . TYR A 1 297 ? -15.120 -2.439 39.226 1.00 88.56 297 TYR A C 1
ATOM 2446 O O . TYR A 1 297 ? -15.175 -3.496 38.602 1.00 88.56 297 TYR A O 1
ATOM 2454 N N . GLN A 1 298 ? -14.520 -2.345 40.416 1.00 88.00 298 GLN A N 1
ATOM 2455 C CA . GLN A 1 298 ? -13.944 -3.501 41.080 1.00 88.00 298 GLN A CA 1
ATOM 2456 C C . GLN A 1 298 ? -15.059 -4.461 41.511 1.00 88.00 298 GLN A C 1
ATOM 2458 O O . GLN A 1 298 ? -15.988 -4.057 42.222 1.00 88.00 298 GLN A O 1
ATOM 2463 N N . PRO A 1 299 ? -14.991 -5.738 41.105 1.00 86.00 299 PRO A N 1
ATOM 2464 C CA . PRO A 1 299 ? -16.000 -6.691 41.507 1.00 86.00 299 PRO A CA 1
ATOM 2465 C C . PRO A 1 299 ? -15.879 -6.977 43.009 1.00 86.00 299 PRO A C 1
ATOM 2467 O O . PRO A 1 299 ? -14.795 -6.984 43.592 1.00 86.00 299 PRO A O 1
ATOM 2470 N N . ARG A 1 300 ? -17.024 -7.215 43.657 1.00 84.31 300 ARG A N 1
ATOM 2471 C CA . ARG A 1 300 ? -17.079 -7.455 45.110 1.00 84.31 300 ARG A CA 1
ATOM 2472 C C . ARG A 1 300 ? -16.492 -8.802 45.521 1.00 84.31 300 ARG A C 1
ATOM 2474 O O . ARG A 1 300 ? -16.163 -8.983 46.691 1.00 84.31 300 ARG A O 1
ATOM 2481 N N . ASN A 1 301 ? -16.388 -9.755 44.595 1.00 82.12 301 ASN A N 1
ATOM 2482 C CA . ASN A 1 301 ? -15.613 -10.955 44.853 1.00 82.12 301 ASN A CA 1
ATOM 2483 C C . ASN A 1 301 ? -14.128 -10.595 44.735 1.00 82.12 301 ASN A C 1
ATOM 2485 O O . ASN A 1 301 ? -13.662 -10.128 43.701 1.00 82.12 301 ASN A O 1
ATOM 2489 N N . ALA A 1 302 ? -13.365 -10.833 45.803 1.00 69.38 302 ALA A N 1
ATOM 2490 C CA . ALA A 1 302 ? -11.953 -10.454 45.871 1.00 69.38 302 ALA A CA 1
ATOM 2491 C C . ALA A 1 302 ? -11.080 -11.122 44.788 1.00 69.38 302 ALA A C 1
ATOM 2493 O O . ALA A 1 302 ? -9.905 -10.799 44.674 1.00 69.38 302 ALA A O 1
ATOM 2494 N N . SER A 1 303 ? -11.635 -12.064 44.010 1.00 75.69 303 SER A N 1
ATOM 2495 C CA . SER A 1 303 ? -10.941 -12.842 42.975 1.00 75.69 303 SER A CA 1
ATOM 2496 C C . SER A 1 303 ? -9.706 -13.582 43.502 1.00 75.69 303 SER A C 1
ATOM 2498 O O . SER A 1 303 ? -8.851 -14.020 42.743 1.00 75.69 303 SER A O 1
ATOM 2500 N N . VAL A 1 304 ? -9.643 -13.752 44.825 1.00 82.19 304 VAL A N 1
ATOM 2501 C CA . VAL A 1 304 ? -8.636 -14.525 45.538 1.00 82.19 304 VAL A CA 1
ATOM 2502 C C . VAL A 1 304 ? -9.165 -15.943 45.696 1.00 82.19 304 VAL A C 1
ATOM 2504 O O . VAL A 1 304 ? -10.237 -16.152 46.268 1.00 82.19 304 VAL A O 1
ATOM 2507 N N . ASP A 1 305 ? -8.403 -16.926 45.225 1.00 87.06 305 ASP A N 1
ATOM 2508 C CA . ASP A 1 305 ? -8.615 -18.325 45.591 1.00 87.06 305 ASP A CA 1
ATOM 2509 C C . ASP A 1 305 ? -8.086 -18.553 47.015 1.00 87.06 305 ASP A C 1
ATOM 2511 O O . ASP A 1 305 ? -6.920 -18.898 47.239 1.00 87.06 305 ASP A O 1
ATOM 2515 N N . GLY A 1 306 ? -8.938 -18.255 47.999 1.00 85.81 306 GLY A N 1
ATOM 2516 C CA . GLY A 1 306 ? -8.592 -18.356 49.414 1.00 85.81 306 GLY A CA 1
ATOM 2517 C C . GLY A 1 306 ? -8.300 -19.791 49.854 1.00 85.81 306 GLY A C 1
ATOM 2518 O O . GLY A 1 306 ? -7.447 -19.991 50.716 1.00 85.81 306 GLY A O 1
ATOM 2519 N N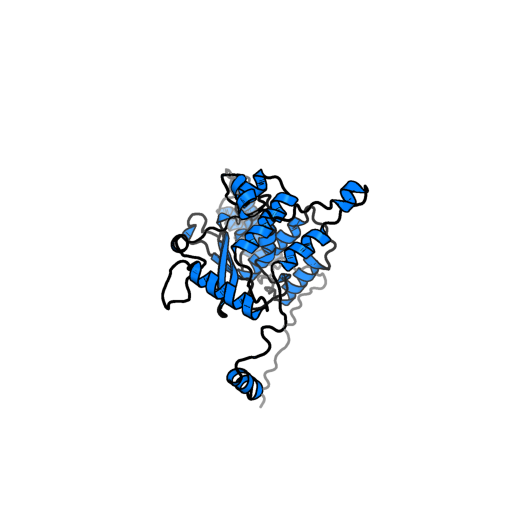 . GLN A 1 307 ? -8.955 -20.782 49.239 1.00 88.25 307 GLN A N 1
ATOM 2520 C CA . GLN A 1 307 ? -8.737 -22.192 49.553 1.00 88.25 307 GLN A CA 1
ATOM 2521 C C . GLN A 1 307 ? -7.344 -22.628 49.101 1.00 88.25 307 GLN A C 1
ATOM 2523 O O . GLN A 1 307 ? -6.565 -23.086 49.935 1.00 88.25 307 GLN A O 1
ATOM 2528 N N . ALA A 1 308 ? -7.002 -22.418 47.826 1.00 90.00 308 ALA A N 1
ATOM 2529 C CA . ALA A 1 308 ? -5.679 -22.777 47.322 1.00 90.00 308 ALA A CA 1
ATOM 2530 C C . ALA A 1 308 ? -4.573 -21.992 48.038 1.00 90.00 308 ALA A C 1
ATOM 2532 O O . ALA A 1 308 ? -3.542 -22.550 48.401 1.00 90.00 308 ALA A O 1
ATOM 2533 N N . THR A 1 309 ? -4.815 -20.709 48.333 1.00 89.00 309 THR A N 1
ATOM 2534 C CA . THR A 1 309 ? -3.859 -19.882 49.084 1.00 89.00 309 THR A CA 1
ATOM 2535 C C . THR A 1 309 ? -3.594 -20.426 50.489 1.00 89.00 309 THR A C 1
ATOM 2537 O O . THR A 1 309 ? -2.442 -20.449 50.913 1.00 89.00 309 THR A O 1
ATOM 2540 N N . LEU A 1 310 ? -4.631 -20.860 51.214 1.00 90.06 310 LEU A N 1
ATOM 2541 C CA . LEU A 1 310 ? -4.485 -21.402 52.567 1.00 90.06 310 LEU A CA 1
ATOM 2542 C C . LEU A 1 310 ? -3.837 -22.794 52.573 1.00 90.06 310 LEU A C 1
ATOM 2544 O O . LEU A 1 310 ? -3.069 -23.102 53.482 1.00 90.06 310 LEU A O 1
ATOM 2548 N N . LEU A 1 311 ? -4.162 -23.629 51.584 1.00 93.19 311 LEU A N 1
ATOM 2549 C CA . LEU A 1 311 ? -3.706 -25.020 51.500 1.00 93.19 311 LEU A CA 1
ATOM 2550 C C . LEU A 1 311 ? -2.358 -25.184 50.778 1.00 93.19 311 LEU A C 1
ATOM 2552 O O . LEU A 1 311 ? -1.749 -26.245 50.873 1.00 93.19 311 LEU A O 1
ATOM 2556 N N . GLY A 1 312 ? -1.860 -24.135 50.116 1.00 89.81 312 GLY A N 1
ATOM 2557 C CA . GLY A 1 312 ? -0.623 -24.181 49.332 1.00 89.81 312 GLY A CA 1
ATOM 2558 C C . GLY A 1 312 ? -0.789 -24.827 47.953 1.00 89.81 312 GLY A C 1
ATOM 2559 O O . GLY A 1 312 ? 0.204 -25.240 47.356 1.00 89.81 312 GLY A O 1
ATOM 2560 N N . ASP A 1 313 ? -2.023 -24.908 47.454 1.00 93.38 313 ASP A N 1
ATOM 2561 C CA . ASP A 1 313 ? -2.346 -25.486 46.151 1.00 93.38 313 ASP A CA 1
ATOM 2562 C C . ASP A 1 313 ? -2.160 -24.470 45.008 1.00 93.38 313 ASP A C 1
ATOM 2564 O O . ASP A 1 313 ? -2.009 -23.258 45.207 1.00 93.38 313 ASP A O 1
ATOM 2568 N N . GLU A 1 314 ? -2.212 -24.969 43.772 1.00 91.50 314 GLU A N 1
ATOM 2569 C CA . GLU A 1 314 ? -2.285 -24.128 42.579 1.00 91.50 314 GLU A CA 1
ATOM 2570 C C . GLU A 1 314 ? -3.596 -23.324 42.560 1.00 91.50 314 GLU A C 1
ATOM 2572 O O . GLU A 1 314 ? -4.690 -23.867 42.725 1.00 91.50 314 GLU A O 1
ATOM 2577 N N . ARG A 1 315 ? -3.484 -22.009 42.347 1.00 86.00 315 ARG A N 1
ATOM 2578 C CA . ARG A 1 315 ? -4.626 -21.087 42.358 1.00 86.00 315 ARG A CA 1
ATOM 2579 C C . ARG A 1 315 ? -5.505 -21.278 41.132 1.00 86.00 315 ARG A C 1
ATOM 2581 O O . ARG A 1 315 ? -5.006 -21.362 40.010 1.00 86.00 315 ARG A O 1
ATOM 2588 N N . ARG A 1 316 ? -6.821 -21.246 41.336 1.00 85.94 316 ARG A N 1
ATOM 2589 C CA . ARG A 1 316 ? -7.813 -21.363 40.269 1.00 85.94 316 ARG A CA 1
ATOM 2590 C C . ARG A 1 316 ? -8.756 -20.166 40.241 1.00 85.94 316 ARG A C 1
ATOM 2592 O O . ARG A 1 316 ? -9.533 -19.940 41.162 1.00 85.94 316 ARG A O 1
ATOM 2599 N N . ASP A 1 317 ? -8.789 -19.476 39.106 1.00 82.44 317 ASP A N 1
ATOM 2600 C CA . ASP A 1 317 ? -9.677 -18.319 38.916 1.00 82.44 317 ASP A CA 1
ATOM 2601 C C . ASP A 1 317 ? -11.100 -18.706 38.494 1.00 82.44 317 ASP A C 1
ATOM 2603 O O . ASP A 1 317 ? -12.055 -17.983 38.774 1.00 82.44 317 ASP A O 1
ATOM 2607 N N . VAL A 1 318 ? -11.261 -19.894 37.899 1.00 85.50 318 VAL A N 1
ATOM 2608 C CA . VAL A 1 318 ? -12.520 -20.359 37.291 1.00 85.50 318 VAL A CA 1
ATOM 2609 C C . VAL A 1 318 ? -13.720 -20.327 38.240 1.00 85.50 318 VAL A C 1
ATOM 2611 O O . VAL A 1 318 ? -14.842 -20.106 37.800 1.00 85.50 318 VAL A O 1
ATOM 2614 N N . GLY A 1 319 ? -13.505 -20.518 39.545 1.00 85.44 319 GLY A N 1
ATOM 2615 C CA . GLY A 1 319 ? -14.581 -20.406 40.530 1.00 85.44 319 GLY A CA 1
ATOM 2616 C C . GLY A 1 319 ? -15.094 -18.970 40.656 1.00 85.44 319 GLY A C 1
ATOM 2617 O O . GLY A 1 319 ? -16.294 -18.727 40.548 1.00 85.44 319 GLY A O 1
ATOM 2618 N N . ASN A 1 320 ? -14.183 -18.010 40.845 1.00 86.19 320 ASN A N 1
ATOM 2619 C CA . ASN A 1 320 ? -14.529 -16.592 40.955 1.00 86.19 320 ASN A CA 1
ATOM 2620 C C . ASN A 1 320 ? -15.110 -16.045 39.645 1.00 86.19 320 ASN A C 1
ATOM 2622 O O . ASN A 1 320 ? -16.049 -15.248 39.687 1.00 86.19 320 ASN A O 1
ATOM 2626 N N . ASP A 1 321 ? -14.588 -16.501 38.507 1.00 86.56 321 ASP A N 1
ATOM 2627 C CA . ASP A 1 321 ? -15.094 -16.137 37.185 1.00 86.56 321 ASP A CA 1
ATOM 2628 C C . ASP A 1 321 ? -16.525 -16.648 36.985 1.00 86.56 321 ASP A C 1
ATOM 2630 O O . ASP A 1 321 ? -17.405 -15.854 36.662 1.00 86.56 321 ASP A O 1
ATOM 2634 N N . ALA A 1 322 ? -16.809 -17.912 37.320 1.00 87.56 322 ALA A N 1
ATOM 2635 C CA . ALA A 1 322 ? -18.162 -18.462 37.237 1.00 87.56 322 ALA A CA 1
ATOM 2636 C C . ALA A 1 322 ? -19.173 -17.674 38.093 1.00 87.56 322 ALA A C 1
ATOM 2638 O O . ALA A 1 322 ? -20.271 -17.367 37.636 1.00 87.56 322 ALA A O 1
ATOM 2639 N N . PHE A 1 323 ? -18.817 -17.286 39.324 1.00 88.31 323 PHE A N 1
ATOM 2640 C CA . PHE A 1 323 ? -19.706 -16.460 40.154 1.00 88.31 323 PHE A CA 1
ATOM 2641 C C . PHE A 1 323 ? -19.933 -15.058 39.586 1.00 88.31 323 PHE A C 1
ATOM 2643 O O . PHE A 1 323 ? -21.023 -14.507 39.749 1.00 88.31 323 PHE A O 1
ATOM 2650 N N . ARG A 1 324 ? -18.932 -14.479 38.914 1.00 88.12 324 ARG A N 1
ATOM 2651 C CA . ARG A 1 324 ? -19.073 -13.186 38.241 1.00 88.12 324 ARG A CA 1
ATOM 2652 C C . ARG A 1 324 ? -19.948 -13.314 36.994 1.00 88.12 324 ARG A C 1
ATOM 2654 O O . ARG A 1 324 ? -20.847 -12.499 36.818 1.00 88.12 324 ARG A O 1
ATOM 2661 N N . GLU A 1 325 ? -19.788 -14.372 36.203 1.00 86.19 325 GLU A N 1
ATOM 2662 C CA . GLU A 1 325 ? -20.655 -14.681 35.055 1.00 86.19 325 GLU A CA 1
ATOM 2663 C C . GLU A 1 325 ? -22.128 -14.831 35.464 1.00 86.19 325 GLU A C 1
ATOM 2665 O O . GLU A 1 325 ? -23.020 -14.324 34.784 1.00 86.19 325 GLU A O 1
ATOM 2670 N N . LEU A 1 326 ? -22.397 -15.453 36.616 1.00 88.44 326 LEU A N 1
ATOM 2671 C CA . LEU A 1 326 ? -23.756 -15.622 37.143 1.00 88.44 326 LEU A CA 1
ATOM 2672 C C . LEU A 1 326 ? -24.465 -14.299 37.484 1.00 88.44 326 LEU A C 1
ATOM 2674 O O . LEU A 1 326 ? -25.688 -14.295 37.633 1.00 88.44 326 LEU A O 1
ATOM 2678 N N . 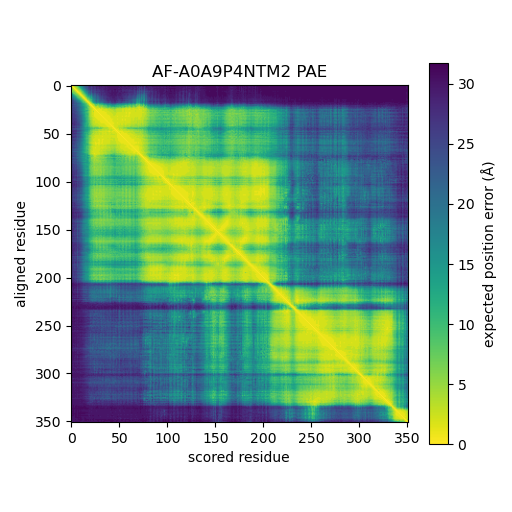THR A 1 327 ? -23.744 -13.175 37.579 1.00 88.00 327 THR A N 1
ATOM 2679 C CA . THR A 1 327 ? -24.358 -11.844 37.749 1.00 88.00 327 THR A CA 1
ATOM 2680 C C . THR A 1 327 ? -25.100 -11.365 36.497 1.00 88.00 327 THR A C 1
ATOM 2682 O O . THR A 1 327 ? -25.977 -10.508 36.601 1.00 88.00 327 THR A O 1
ATOM 2685 N N . LEU A 1 328 ? -24.812 -11.961 35.334 1.00 88.00 328 LEU A N 1
ATOM 2686 C CA . LEU A 1 328 ? -25.490 -11.722 34.061 1.00 88.00 328 LEU A CA 1
ATOM 2687 C C . LEU A 1 328 ? -26.278 -12.977 33.659 1.00 88.00 328 LEU A C 1
ATOM 2689 O O . LEU A 1 328 ? -25.848 -13.736 32.784 1.00 88.00 328 LEU A O 1
ATOM 2693 N N . PRO A 1 329 ? -27.442 -13.237 34.286 1.00 88.12 329 PRO A N 1
ATOM 2694 C CA . PRO A 1 329 ? -28.206 -14.439 34.000 1.00 88.12 329 PRO A CA 1
ATOM 2695 C C . PRO A 1 329 ? -28.616 -14.458 32.529 1.00 88.12 329 PRO A C 1
ATOM 2697 O O . PRO A 1 329 ? -29.123 -13.470 31.999 1.00 88.12 329 PRO A O 1
ATOM 2700 N N . ARG A 1 330 ? -28.445 -15.609 31.877 1.00 88.12 330 ARG A N 1
ATOM 2701 C CA . ARG A 1 330 ? -28.927 -15.853 30.518 1.00 88.12 330 ARG A CA 1
ATOM 2702 C C . ARG A 1 330 ? -29.998 -16.928 30.549 1.00 88.12 330 ARG A C 1
ATOM 2704 O O . ARG A 1 330 ? -29.745 -18.064 30.932 1.00 88.12 330 ARG A O 1
ATOM 2711 N N . ASN A 1 331 ? -31.190 -16.568 30.100 1.00 86.69 331 ASN A N 1
ATOM 2712 C CA . ASN A 1 331 ? -32.256 -17.499 29.793 1.00 86.69 331 ASN A CA 1
ATOM 2713 C C . ASN A 1 331 ? -32.264 -17.748 28.274 1.00 86.69 331 ASN A C 1
ATOM 2715 O O . ASN A 1 331 ? -32.837 -16.951 27.523 1.00 86.69 331 ASN A O 1
ATOM 2719 N N . PRO A 1 332 ? -31.672 -18.858 27.796 1.00 78.06 332 PRO A N 1
ATOM 2720 C CA . PRO A 1 332 ? -31.670 -19.192 26.379 1.00 78.06 332 PRO A CA 1
ATOM 2721 C C . PRO A 1 332 ? -33.070 -19.481 25.840 1.00 78.06 332 PRO A C 1
ATOM 2723 O O . PRO A 1 332 ? -33.179 -19.672 24.644 1.00 78.06 332 PRO A O 1
ATOM 2726 N N . ASN A 1 333 ? -34.120 -19.477 26.668 1.00 76.31 333 ASN A N 1
ATOM 2727 C CA . ASN A 1 333 ? -35.500 -19.654 26.237 1.00 76.31 333 ASN A CA 1
ATOM 2728 C C . ASN A 1 333 ? -36.327 -18.358 26.215 1.00 76.31 333 ASN A C 1
ATOM 2730 O O . ASN A 1 333 ? -37.497 -18.386 25.840 1.00 76.31 333 ASN A O 1
ATOM 2734 N N . LEU A 1 334 ? -35.742 -17.212 26.588 1.00 70.56 334 LEU A N 1
ATOM 2735 C CA . LEU A 1 334 ? -36.446 -15.921 26.695 1.00 70.56 334 LEU A CA 1
ATOM 2736 C C . LEU A 1 334 ? -37.072 -15.438 25.368 1.00 70.56 334 LEU A C 1
ATOM 2738 O O . LEU A 1 334 ? -37.966 -14.601 25.375 1.00 70.56 334 LEU A O 1
ATOM 2742 N N . TRP A 1 335 ? -36.595 -15.958 24.236 1.00 59.69 335 TRP A N 1
ATOM 2743 C CA . TRP A 1 335 ? -36.881 -15.504 22.872 1.00 59.69 335 TRP A CA 1
ATOM 2744 C C . TRP A 1 335 ? -37.748 -16.485 22.064 1.00 59.69 335 TRP A C 1
ATOM 2746 O O . TRP A 1 335 ? -37.966 -16.260 20.875 1.00 59.69 335 TRP A O 1
ATOM 2756 N N . HIS A 1 336 ? -38.274 -17.558 22.671 1.00 56.19 336 HIS A N 1
ATOM 2757 C CA . HIS A 1 336 ? -38.970 -18.633 21.942 1.00 56.19 336 HIS A CA 1
ATOM 2758 C C . HIS A 1 336 ? -40.403 -18.335 21.478 1.00 56.19 336 HIS A C 1
ATOM 2760 O O . HIS A 1 336 ? -41.186 -19.252 21.252 1.00 56.19 336 HIS A O 1
ATOM 2766 N N . SER A 1 337 ? -40.748 -17.079 21.226 1.00 57.50 337 SER A N 1
ATOM 2767 C CA . SER A 1 337 ? -41.923 -16.789 20.410 1.00 57.50 337 SER A CA 1
ATOM 2768 C C . SER A 1 337 ? -41.699 -15.512 19.622 1.00 57.50 337 SER A C 1
ATOM 2770 O O . SER A 1 337 ? -41.704 -14.410 20.177 1.00 57.50 337 SER A O 1
ATOM 2772 N N . LEU A 1 338 ? -41.542 -15.662 18.306 1.00 59.44 338 LEU A N 1
ATOM 2773 C CA . LEU A 1 338 ? -41.935 -14.603 17.386 1.00 59.44 338 LEU A CA 1
ATOM 2774 C C . LEU A 1 338 ? -43.380 -14.204 17.737 1.00 59.44 338 LEU A C 1
ATOM 2776 O O . LEU A 1 338 ? -44.177 -15.077 18.097 1.00 59.44 338 LEU A O 1
ATOM 2780 N N . PRO A 1 339 ? -43.762 -12.919 17.637 1.00 71.00 339 PRO A N 1
ATOM 2781 C CA . PRO A 1 339 ? -45.175 -12.570 17.644 1.00 71.00 339 PRO A CA 1
ATOM 2782 C C . PRO A 1 339 ? -45.889 -13.480 16.640 1.00 71.00 339 PRO A C 1
ATOM 2784 O O . PRO A 1 339 ? -45.417 -13.593 15.509 1.00 71.00 339 PRO A O 1
ATOM 2787 N N . ALA A 1 340 ? -46.977 -14.141 17.048 1.00 66.12 340 ALA A N 1
ATOM 2788 C CA . ALA A 1 340 ? -47.598 -15.222 16.272 1.00 66.12 340 ALA A CA 1
ATOM 2789 C C . ALA A 1 340 ? -47.842 -14.847 14.796 1.00 66.12 340 ALA A C 1
ATOM 2791 O O . ALA A 1 340 ? -47.664 -15.672 13.910 1.00 66.12 340 ALA A O 1
ATOM 2792 N N . ALA A 1 341 ? -48.148 -13.573 14.525 1.00 70.12 341 ALA A N 1
ATOM 2793 C CA . ALA A 1 341 ? -48.277 -13.028 13.176 1.00 70.12 341 ALA A CA 1
ATOM 2794 C C . ALA A 1 341 ? -46.987 -13.120 12.336 1.00 70.12 341 ALA A C 1
ATOM 2796 O O . ALA A 1 341 ? -47.037 -13.541 11.188 1.00 70.12 341 ALA A O 1
ATOM 2797 N N . LYS A 1 342 ? -45.823 -12.777 12.901 1.00 72.75 342 LYS A N 1
ATOM 2798 C CA . LYS A 1 342 ? -44.530 -12.876 12.203 1.00 72.75 342 LYS A CA 1
ATOM 2799 C C . LYS A 1 342 ? -44.074 -14.317 12.032 1.00 72.75 342 LYS A C 1
ATOM 2801 O O . LYS A 1 342 ? -43.433 -14.634 11.037 1.00 72.75 342 LYS A O 1
ATOM 2806 N N . GLN A 1 343 ? -44.399 -15.174 12.999 1.00 72.38 343 GLN A N 1
ATOM 2807 C CA . GLN A 1 343 ? -44.152 -16.604 12.871 1.00 72.38 343 GLN A CA 1
ATOM 2808 C C . GLN A 1 343 ? -44.971 -17.189 11.718 1.00 72.38 343 GLN A C 1
ATOM 2810 O O . GLN A 1 343 ? -44.405 -17.818 10.834 1.00 72.38 343 GLN A O 1
ATOM 2815 N N . TYR A 1 344 ? -46.265 -16.865 11.667 1.00 77.44 344 TYR A N 1
ATOM 2816 C CA . TYR A 1 344 ? -47.159 -17.245 10.578 1.00 77.44 344 TYR A CA 1
ATOM 2817 C C . TYR A 1 344 ? -46.692 -16.704 9.217 1.00 77.44 344 TYR A C 1
ATOM 2819 O O . TYR A 1 344 ? -46.696 -17.445 8.240 1.00 77.44 344 TYR A O 1
ATOM 2827 N N . GLU A 1 345 ? -46.258 -15.442 9.134 1.00 82.44 345 GLU A N 1
ATOM 2828 C CA . GLU A 1 345 ? -45.716 -14.860 7.894 1.00 82.44 345 GLU A CA 1
ATOM 2829 C C . GLU A 1 345 ? -44.466 -15.590 7.394 1.00 82.44 345 GLU A C 1
ATOM 2831 O O . GLU A 1 345 ? -44.332 -15.784 6.191 1.00 82.44 345 GLU A O 1
ATOM 2836 N N . ILE A 1 346 ? -43.562 -15.993 8.294 1.00 75.50 346 ILE A N 1
ATOM 2837 C CA . ILE A 1 346 ? -42.351 -16.747 7.937 1.00 75.50 346 ILE A CA 1
ATOM 2838 C C . ILE A 1 346 ? -42.706 -18.180 7.526 1.00 75.50 346 ILE A C 1
ATOM 2840 O O . ILE A 1 346 ? -42.204 -18.663 6.518 1.00 75.50 346 ILE A O 1
ATOM 2844 N N . GLU A 1 347 ? -43.582 -18.853 8.274 1.00 77.94 347 GLU A N 1
ATOM 2845 C CA . GLU A 1 347 ? -43.997 -20.237 8.002 1.00 77.94 347 GLU A CA 1
ATOM 2846 C C . GLU A 1 347 ? -44.813 -20.375 6.705 1.00 77.94 347 GLU A C 1
ATOM 2848 O O . GLU A 1 347 ? -44.822 -21.444 6.102 1.00 77.94 347 GLU A O 1
ATOM 2853 N N . ASN A 1 348 ? -45.478 -19.303 6.258 1.00 80.94 348 ASN A N 1
ATOM 2854 C CA . ASN A 1 348 ? -46.315 -19.291 5.051 1.00 80.94 348 ASN A CA 1
ATOM 2855 C C . ASN A 1 348 ? -45.721 -18.462 3.902 1.00 80.94 348 ASN A C 1
ATOM 2857 O O . ASN A 1 348 ? -46.433 -18.118 2.952 1.00 80.94 348 ASN A O 1
ATOM 2861 N N . ARG A 1 349 ? -44.434 -18.113 3.971 1.00 79.88 349 ARG A N 1
ATOM 2862 C CA . ARG A 1 349 ? -43.763 -17.382 2.897 1.00 79.88 349 ARG A CA 1
ATOM 2863 C C . ARG A 1 349 ? -43.469 -18.326 1.724 1.00 79.88 349 ARG A C 1
ATOM 2865 O O . ARG A 1 349 ? -42.927 -19.408 1.915 1.00 79.88 349 ARG A O 1
ATOM 2872 N N . GLN A 1 350 ? -43.882 -17.932 0.518 1.00 61.59 350 GLN A N 1
ATOM 2873 C CA . GLN A 1 350 ? -43.523 -18.603 -0.736 1.00 61.59 350 GLN A CA 1
ATOM 2874 C C . GLN A 1 350 ? -42.322 -17.882 -1.354 1.00 61.59 350 GLN A C 1
ATOM 2876 O O . GLN A 1 350 ? -42.486 -17.082 -2.276 1.00 61.59 350 GLN A O 1
ATOM 2881 N N . ASP A 1 351 ? -41.136 -18.093 -0.798 1.00 57.50 351 ASP A N 1
ATOM 2882 C CA . ASP A 1 351 ? -39.857 -17.726 -1.409 1.00 57.50 351 ASP A CA 1
ATOM 2883 C C . ASP A 1 351 ? -39.014 -18.960 -1.750 1.00 57.50 351 ASP A C 1
ATOM 2885 O O . ASP A 1 351 ? -38.962 -19.907 -0.932 1.00 57.50 351 ASP A O 1
#

Secondary structure (DSSP, 8-state):
-----------------TT---PPPHHHHHHHHHHHHHHHHHH-TTSPPPHHHHHHHHHHHHTHHHHHTT--SSPPPPP---HHHHHHHHHIIIII-----SSHHHHHHHHHHHHHHHHHT--GGGTS--GGGTTS--S--GGGEEEEEEE-TTS-EEEEEEEE---TT-TT-GGG--EEEEES-SS---GGG-SSHHHHHHHHHSS-S--PPPPPGGGTTS-SSB-TTSTT--PBPPHHHHHHHHHHHHHHTT-SSPPPHHHHHHHHHHHHHHHS-HHHHHHHHT-S-THHHHHHTS-SS----HHHHHHTPPP--HHHHHHHHTTS---TTTT----HHHHHHHHT---

Foldseek 3Di:
DDDPPDPPPPPPPPPCDVPNDAAAALVVVLVVLVVVQLVCCVVCVVDHDDPVVSVVVNVCSVPVVCVVRVHHNDDPDDDDDDPVNLVVVLCCLPPPPPDDDPDPLVSLVVLLLVLVCVQVVDDSVFADPDPSRPPVRDHWDPVQKDWDWDQDPVRDTWIKMKGFTPDPPCPVPSVPTDIDMAIQDPDHDDPSNRNCVSVVVVVCPPPPVDDDDDDDPVCPPQAPQFCPVDPPGSDHHDPVVVQVVQQVVQLLQQFPGRDGPLLVVLVVLQVCVVPHPLVVSCVVNVHPDSVVNVPRRDDPPPLWPPVCVVVVHDDDSVVVVVVSVVVGDGDNCSNPDDPVVVVVCVVPDDD

Solvent-accessible surface area (backbone atoms only — not comparable to full-atom values): 21659 Å² total; per-residue (Å²): 137,85,78,83,80,71,81,79,85,77,79,78,78,73,83,69,56,100,79,79,76,78,64,65,27,46,66,54,57,52,48,52,51,54,51,47,54,55,49,45,36,71,76,31,69,96,65,56,82,50,67,67,58,57,51,49,54,51,49,40,45,73,41,63,51,23,64,75,60,64,32,40,85,67,74,82,82,87,82,81,85,53,73,67,54,54,50,53,52,46,45,34,71,75,73,66,55,80,79,82,60,98,46,75,65,51,62,43,52,52,48,36,52,48,45,52,29,68,77,61,69,51,58,71,54,24,49,34,68,32,84,94,47,68,91,65,85,51,51,63,49,73,94,38,50,48,78,48,77,46,68,48,101,79,74,41,83,42,53,34,38,35,41,48,36,57,44,89,97,29,82,93,39,65,92,72,38,56,71,44,76,48,51,58,58,101,54,96,62,62,72,88,75,34,64,50,59,41,48,54,54,55,58,63,66,43,92,49,95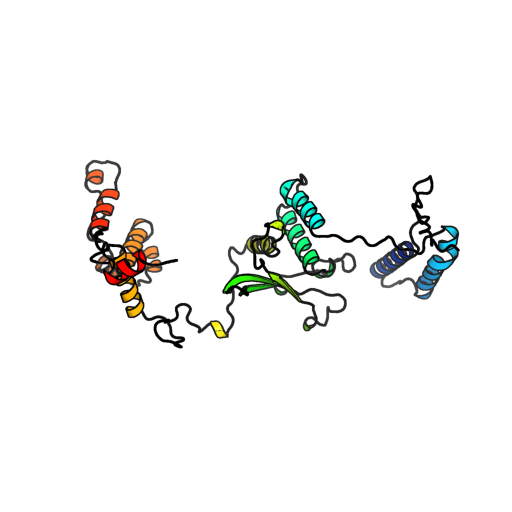,67,81,85,84,81,76,58,78,88,50,73,83,53,55,86,57,52,30,78,90,44,92,90,48,89,39,64,51,54,68,70,62,52,50,51,55,48,38,55,49,28,38,65,71,8,16,88,62,40,77,48,77,64,51,58,48,22,54,54,49,45,52,34,49,74,76,46,51,67,67,56,31,28,64,76,66,73,48,95,52,77,61,57,43,66,75,75,34,52,68,89,67,83,72,65,43,61,66,26,64,73,72,72,50,83,74,58,59,65,65,53,49,52,60,57,52,60,75,53,53,70,40,88,66,72,54,82,65,62,61,67,68,60,44,50,52,62,77,68,56,93,124

Sequence (351 aa):
MDGQRGYDDSDSDTDEDEDGWIPPCVESVRNYWNNFTGAWLRAYADNPISEHIQRSVTQFIYGPLKDELKMPKRKRARRYANRNNLYHFARQLWKVDWFEYSSPGTRVLDWALTLAIVYSSARIGEYIESLARRGSGRGLRYKDIVVIVFLNEDDRPELAMQLTKDAKNMTNNPHRRPQHAFAEGRYARPLYQNPLLPYLAIFLSRQHRAFQIHWEEDLLDAPVFLNQSTKGAKRVENADTFGSRHRECGIRAGFPVPPTIHDWRAEGLFLTDKHYSPDARMGQAGQDDRETFHTNYQPRNASVDGQATLLGDERRDVGNDAFRELTLPRNPNLWHSLPAAKQYEIENRQD

InterPro domains:
  IPR021842 Protein of unknown function DUF3435 [PF11917] (206-314)

pLDDT: mean 83.46, std 14.11, range [28.48, 96.88]

Organism: NCBI:txid1048955

Radius of gyration: 36.59 Å; Cα contacts (8 Å, |Δi|>4): 298; chains: 1; bounding box: 84×46×121 Å